Protein AF-A0A976PGP0-F1 (afdb_monomer)

Foldseek 3Di:
DVVVVVVVVVVVVVVVVVLVCCVPPPPDDPPPWFFAALVVLQVLCCQQLPPVLVVLSCVQPNVVCQQRGAFQPQVLVCVVDVPDDDDPPDRRPPPDGSHPWGRDPSTRPSNLRSLLSSLCCSLVVDARHPQLPPDPLSLVSLQCSLPVPDGPVVLSVVLCVVDPDDDSVSSSVSNSCSSSDRPSRID

pLDDT: mean 71.92, std 19.26, range [33.84, 97.06]

Solvent-accessible surface area (backbone atoms only — not comparable to full-atom values): 11010 Å² total; per-residue (Å²): 112,72,71,58,55,53,50,52,54,53,54,52,51,54,49,55,51,50,53,52,49,49,65,74,72,39,81,90,69,62,96,81,50,36,50,57,28,40,65,55,54,48,52,53,49,35,71,62,52,31,80,82,34,47,69,50,40,45,74,42,37,56,73,43,39,71,60,37,37,19,78,62,34,64,67,67,51,53,76,74,44,90,84,69,88,71,68,88,85,48,81,41,77,84,83,59,75,43,32,93,48,64,60,42,97,87,64,40,68,63,36,53,50,27,48,50,55,29,36,46,46,57,42,75,72,40,75,77,36,72,92,60,54,91,49,94,54,45,64,61,55,53,44,43,71,60,22,76,90,66,62,68,58,67,58,51,52,53,52,56,69,71,45,90,58,83,48,73,65,52,47,36,53,51,53,38,51,58,65,67,40,64,72,64,41,51,97

Mean predicted aligned error: 13.7 Å

Sequence (187 aa):
MLKIILLMLYILSNLAFADDYAEKNGPSVKKTERFAGRFFIRNTLMEIFGKSAEPIIEANYFKAGKQVGGPCDIYEQVYHEHDHMEDPTRECPGGKPASKYPHFPKTNILRSSHLLKTCYELVYKQPIPSSLQGQNDFIKSVSKKFYPFGGDEKLRETLSLKFKKWDLESRKEALFTYCLSPGWQRL

Secondary structure (DSSP, 8-state):
-HHHHHHHHHHHHHHHHHHHHHHHHS----TTPPBPPHHHHHHHHHHHH-GGGHHHHIIIIIT-HHHH--TT-HHHHHTT-SS----TTSSSTTSS-SSSS-SSTTS-HHHHHHHHHHHHHHHHSSPPPGGGTT-TTHHHHHHHHH-TTS--HHHHHHHHHH-SS--HHHHHHHHHHHHH-SGGGB-

Structure (mmCIF, N/CA/C/O backbone):
data_AF-A0A976PGP0-F1
#
_entry.id   AF-A0A976PGP0-F1
#
loop_
_atom_site.group_PDB
_atom_site.id
_atom_site.type_symbol
_atom_site.label_atom_id
_atom_site.label_alt_id
_atom_site.label_comp_id
_atom_site.label_asym_id
_atom_site.label_entity_id
_atom_site.label_seq_id
_atom_site.pdbx_PDB_ins_code
_atom_site.Cartn_x
_atom_site.Cartn_y
_atom_site.Cartn_z
_atom_site.occupancy
_atom_site.B_iso_or_equiv
_atom_site.auth_seq_id
_atom_site.auth_comp_id
_atom_site.auth_asym_id
_atom_site.auth_atom_id
_atom_site.pdbx_PDB_model_num
ATOM 1 N N . MET A 1 1 ? -23.283 19.067 -32.235 1.00 62.53 1 MET A N 1
ATOM 2 C CA . MET A 1 1 ? -21.877 19.526 -32.144 1.00 62.53 1 MET A CA 1
ATOM 3 C C . MET A 1 1 ? -21.616 20.446 -30.953 1.00 62.53 1 MET A C 1
ATOM 5 O O . MET A 1 1 ? -20.764 20.098 -30.150 1.00 62.53 1 MET A O 1
ATOM 9 N N . LEU A 1 2 ? -22.366 21.539 -30.757 1.00 69.25 2 LEU A N 1
ATOM 10 C CA . LEU A 1 2 ? -22.119 22.508 -29.668 1.00 69.25 2 LEU A CA 1
ATOM 11 C C . LEU A 1 2 ? -22.072 21.892 -28.247 1.00 69.25 2 LEU A C 1
ATOM 13 O O . LEU A 1 2 ? -21.200 22.230 -27.454 1.00 69.25 2 LEU A O 1
ATOM 17 N N . LYS A 1 3 ? -22.947 20.919 -27.949 1.00 61.38 3 LYS A N 1
ATOM 18 C CA . LYS A 1 3 ? -22.964 20.205 -26.655 1.00 61.38 3 LYS A CA 1
ATOM 19 C C . LYS A 1 3 ? -21.693 19.388 -26.375 1.00 61.38 3 LYS A C 1
ATOM 21 O O . LYS A 1 3 ? -21.296 19.272 -25.225 1.00 61.38 3 LYS A O 1
ATOM 26 N N . ILE A 1 4 ? -21.052 18.844 -27.412 1.00 76.06 4 ILE A N 1
ATOM 27 C CA . ILE A 1 4 ? -19.831 18.030 -27.272 1.00 76.06 4 ILE A CA 1
ATOM 28 C C . ILE A 1 4 ? -18.629 18.935 -26.986 1.00 76.06 4 ILE A C 1
ATOM 30 O O . ILE A 1 4 ? -17.796 18.612 -26.147 1.00 76.06 4 ILE A O 1
ATOM 34 N N . ILE A 1 5 ? -18.581 20.105 -27.628 1.00 80.94 5 ILE A N 1
ATOM 35 C CA . ILE A 1 5 ? -17.527 21.105 -27.413 1.00 80.94 5 ILE A CA 1
ATOM 36 C C . ILE A 1 5 ? -17.591 21.655 -25.980 1.00 80.94 5 ILE A C 1
ATOM 38 O O . ILE A 1 5 ? -16.566 21.742 -25.311 1.00 80.94 5 ILE A O 1
ATOM 42 N N . LEU A 1 6 ? -18.795 21.945 -25.473 1.00 76.88 6 LEU A N 1
ATOM 43 C CA . LEU A 1 6 ? -18.999 22.383 -24.086 1.00 76.88 6 LEU A CA 1
ATOM 44 C C . LEU A 1 6 ? -18.600 21.309 -23.064 1.00 76.88 6 LEU A C 1
ATOM 46 O O . LEU A 1 6 ? -17.991 21.632 -22.048 1.00 76.88 6 LEU A O 1
ATOM 50 N N . LEU A 1 7 ? -18.890 20.035 -23.348 1.00 74.00 7 LEU A N 1
ATOM 51 C CA . LEU A 1 7 ? -18.482 18.921 -22.491 1.00 74.00 7 LEU A CA 1
ATOM 52 C C . LEU A 1 7 ? -16.952 18.762 -22.459 1.00 74.00 7 LEU A C 1
ATOM 54 O O . LEU A 1 7 ? -16.378 18.595 -21.389 1.00 74.00 7 LEU A 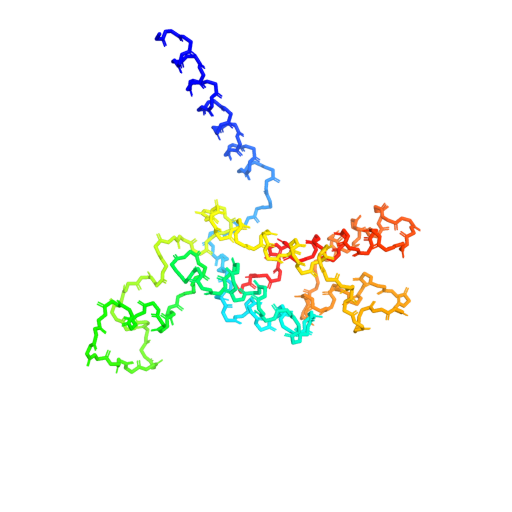O 1
ATOM 58 N N . MET A 1 8 ? -16.283 18.873 -23.611 1.00 69.81 8 MET A N 1
ATOM 59 C CA . MET A 1 8 ? -14.818 18.819 -23.707 1.00 69.81 8 MET A CA 1
ATOM 60 C C . MET A 1 8 ? -14.154 19.980 -22.956 1.00 69.81 8 MET A C 1
ATOM 62 O O . MET A 1 8 ? -13.211 19.757 -22.204 1.00 69.81 8 MET A O 1
ATOM 66 N N . LEU A 1 9 ? -14.677 21.203 -23.094 1.00 72.56 9 LEU A N 1
ATOM 67 C CA . LEU A 1 9 ? -14.194 22.376 -22.353 1.00 72.56 9 LEU A CA 1
ATOM 68 C C . LEU A 1 9 ? -14.372 22.220 -20.839 1.00 72.56 9 LEU A C 1
ATOM 70 O O . LEU A 1 9 ? -13.482 22.596 -20.082 1.00 72.56 9 LEU A O 1
ATOM 74 N N . TYR A 1 10 ? -15.487 21.630 -20.403 1.00 71.06 10 TYR A N 1
ATOM 75 C CA . TYR A 1 10 ? -15.735 21.345 -18.992 1.00 71.06 10 TYR A CA 1
ATOM 76 C C . TYR A 1 10 ? -14.784 20.272 -18.439 1.00 71.06 10 TYR A C 1
ATOM 78 O O . TYR A 1 10 ? -14.295 20.393 -17.321 1.00 71.06 10 TYR A O 1
ATOM 86 N N . ILE A 1 11 ? -14.470 19.229 -19.209 1.00 66.75 11 ILE A N 1
ATOM 87 C CA . ILE A 1 11 ? -13.508 18.200 -18.782 1.00 66.75 11 ILE A CA 1
ATOM 88 C C . ILE A 1 11 ? -12.091 18.787 -18.699 1.00 66.75 11 ILE A C 1
ATOM 90 O O . ILE A 1 11 ? -11.385 18.550 -17.720 1.00 66.75 11 ILE A O 1
ATOM 94 N N . LEU A 1 12 ? -11.691 19.595 -19.686 1.00 65.06 12 LEU A N 1
ATOM 95 C CA . LEU A 1 12 ? -10.371 20.231 -19.725 1.00 65.06 12 LEU A CA 1
ATOM 96 C C . LEU A 1 12 ? -10.167 21.237 -18.587 1.00 65.06 12 LEU A C 1
ATOM 98 O O . LEU A 1 12 ? -9.085 21.277 -18.005 1.00 65.06 12 LEU A O 1
ATOM 102 N N . SER A 1 13 ? -11.194 22.013 -18.227 1.00 60.91 13 SER A N 1
ATOM 103 C CA . SER A 1 13 ? -11.099 22.937 -17.094 1.00 60.91 13 SER A CA 1
ATOM 104 C C . SER A 1 13 ? -10.963 22.190 -15.766 1.00 60.91 13 SER A C 1
ATOM 106 O O . SER A 1 13 ? -10.096 22.535 -14.969 1.00 60.91 13 SER A O 1
ATOM 108 N N . ASN A 1 14 ? -11.732 21.119 -15.546 1.00 61.47 14 ASN A N 1
ATOM 109 C CA . ASN A 1 14 ? -11.612 20.302 -14.333 1.00 61.47 14 ASN A CA 1
ATOM 110 C C . ASN A 1 14 ? -10.245 19.602 -14.212 1.00 61.47 14 ASN A C 1
ATOM 112 O O . ASN A 1 14 ? -9.728 19.480 -13.103 1.00 61.47 14 ASN A O 1
ATOM 116 N N . LEU A 1 15 ? -9.638 19.185 -15.329 1.00 57.06 15 LEU A N 1
ATOM 117 C CA . LEU A 1 15 ? -8.279 18.628 -15.345 1.00 57.06 15 LEU A CA 1
ATOM 118 C C . LEU A 1 15 ? -7.229 19.675 -14.951 1.00 57.06 15 LEU A C 1
ATOM 120 O O . LEU A 1 15 ? -6.405 19.409 -14.081 1.00 57.06 15 LEU A O 1
ATOM 124 N N . ALA A 1 16 ? -7.308 20.884 -15.515 1.00 56.81 16 ALA A N 1
ATOM 125 C CA . ALA A 1 16 ? -6.383 21.969 -15.182 1.00 56.81 16 ALA A CA 1
ATOM 126 C C . ALA A 1 16 ? -6.473 22.386 -13.701 1.00 56.81 16 ALA A C 1
ATOM 128 O O . ALA A 1 16 ? -5.456 22.638 -13.058 1.00 56.81 16 ALA A O 1
ATOM 129 N N . PHE A 1 17 ? -7.685 22.408 -13.135 1.00 59.56 17 PHE A N 1
ATOM 130 C CA . PHE A 1 17 ? -7.887 22.675 -11.708 1.00 59.56 17 PHE A CA 1
ATOM 131 C C . PHE A 1 17 ? -7.343 21.560 -10.807 1.00 59.56 17 PHE A C 1
ATOM 133 O O . PHE A 1 17 ? -6.843 21.847 -9.719 1.00 59.56 17 PHE A O 1
ATOM 140 N N . ALA A 1 18 ? -7.431 20.297 -11.233 1.00 50.75 18 ALA A N 1
ATOM 141 C CA . ALA A 1 18 ? -6.894 19.173 -10.473 1.00 50.75 18 ALA A CA 1
ATOM 142 C C . ALA A 1 18 ? -5.359 19.219 -10.389 1.00 50.75 18 ALA A C 1
ATOM 144 O O . ALA A 1 18 ? -4.807 18.969 -9.315 1.00 50.75 18 ALA A O 1
ATOM 145 N N . ASP A 1 19 ? -4.691 19.596 -11.483 1.00 52.09 19 ASP A N 1
ATOM 146 C CA . ASP A 1 19 ? -3.234 19.744 -11.528 1.00 52.09 19 ASP A CA 1
ATOM 147 C C . ASP A 1 19 ? -2.750 20.900 -10.633 1.00 52.09 19 ASP A C 1
ATOM 149 O O . ASP A 1 19 ? -1.873 20.688 -9.792 1.00 52.09 19 ASP A O 1
ATOM 153 N N . ASP A 1 20 ? -3.377 22.083 -10.714 1.00 58.06 20 ASP A N 1
ATOM 154 C CA . ASP A 1 20 ? -3.027 23.243 -9.868 1.00 58.06 20 ASP A CA 1
ATOM 155 C C . ASP A 1 20 ? -3.277 22.956 -8.375 1.00 58.06 20 ASP A C 1
ATOM 157 O O . ASP A 1 20 ? -2.445 23.243 -7.509 1.00 58.06 20 ASP A O 1
ATOM 161 N N . TYR A 1 21 ? -4.392 22.295 -8.043 1.00 52.91 21 TYR A N 1
ATOM 162 C CA . TYR A 1 21 ? -4.694 21.912 -6.662 1.00 52.91 21 TYR A CA 1
ATOM 163 C C . TYR A 1 21 ? -3.696 20.881 -6.109 1.00 52.91 21 TYR A C 1
ATOM 165 O O . TYR A 1 21 ? -3.255 21.000 -4.959 1.00 52.91 21 TYR A O 1
ATOM 173 N N . ALA A 1 22 ? -3.312 19.882 -6.911 1.00 51.31 22 ALA A N 1
ATOM 174 C CA . ALA A 1 22 ? -2.314 18.880 -6.541 1.00 51.31 22 ALA A CA 1
ATOM 175 C C . ALA A 1 22 ? -0.905 19.483 -6.413 1.00 51.31 22 ALA A C 1
ATOM 177 O O . ALA A 1 22 ? -0.113 19.063 -5.556 1.00 51.31 22 ALA A O 1
ATOM 178 N N . GLU A 1 23 ? -0.577 20.492 -7.221 1.00 46.09 23 GLU A N 1
ATOM 179 C CA . GLU A 1 23 ? 0.667 21.244 -7.108 1.00 46.09 23 GLU A CA 1
ATOM 180 C C . GLU A 1 23 ? 0.721 22.023 -5.789 1.00 46.09 23 GLU A C 1
ATOM 182 O O . GLU A 1 23 ? 1.697 21.887 -5.045 1.00 46.09 23 GLU A O 1
ATOM 187 N N . LYS A 1 24 ? -0.363 22.733 -5.457 1.00 46.34 24 LYS A N 1
ATOM 188 C CA . LYS A 1 24 ? -0.433 23.689 -4.345 1.00 46.34 24 LYS A CA 1
ATOM 189 C C . LYS A 1 24 ? -0.662 23.060 -2.968 1.00 46.34 24 LYS A C 1
ATOM 191 O O . LYS A 1 24 ? -0.119 23.551 -1.983 1.00 46.34 24 LYS A O 1
ATOM 196 N N . ASN A 1 25 ? -1.444 21.980 -2.891 1.00 44.44 25 ASN A N 1
ATOM 197 C CA . ASN A 1 25 ? -1.852 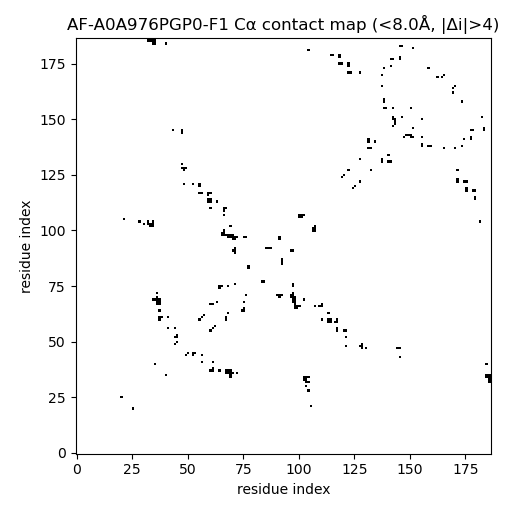21.355 -1.621 1.00 44.44 25 ASN A CA 1
ATOM 198 C C . ASN A 1 25 ? -1.310 19.932 -1.423 1.00 44.44 25 ASN A C 1
ATOM 200 O O . ASN A 1 25 ? -1.399 19.383 -0.324 1.00 44.44 25 ASN A O 1
ATOM 204 N N . GLY A 1 26 ? -0.742 19.317 -2.464 1.00 38.66 26 GLY A N 1
ATOM 205 C CA . GLY A 1 26 ? -0.041 18.044 -2.321 1.00 38.66 26 GLY A CA 1
ATOM 206 C C . GLY A 1 26 ? 1.254 18.225 -1.519 1.00 38.66 26 GLY A C 1
ATOM 207 O O . GLY A 1 26 ? 1.872 19.288 -1.611 1.00 38.66 26 GLY A O 1
ATOM 208 N N . PRO A 1 27 ? 1.710 17.212 -0.759 1.00 36.31 27 PRO A N 1
ATOM 209 C CA . PRO A 1 27 ? 2.966 17.298 -0.021 1.00 36.31 27 PRO A CA 1
ATOM 210 C C . PRO A 1 27 ? 4.094 17.789 -0.941 1.00 36.31 27 PRO A C 1
ATOM 212 O O . PRO A 1 27 ? 4.264 17.284 -2.054 1.00 36.31 27 PRO A O 1
ATOM 215 N N . SER A 1 28 ? 4.826 18.807 -0.482 1.00 37.75 28 SER A N 1
ATOM 216 C CA . SER A 1 28 ? 6.054 19.297 -1.112 1.00 37.75 28 SER A CA 1
ATOM 217 C C . SER A 1 28 ? 7.034 18.134 -1.182 1.00 37.75 28 SER A C 1
ATOM 219 O O . SER A 1 28 ? 7.587 17.716 -0.166 1.00 37.75 28 SER A O 1
ATOM 221 N N . VAL A 1 29 ? 7.185 17.554 -2.368 1.00 38.97 29 VAL A N 1
ATOM 222 C CA . VAL A 1 29 ? 8.199 16.540 -2.609 1.00 38.97 29 VAL A CA 1
ATOM 223 C C . VAL A 1 29 ? 9.278 17.163 -3.471 1.00 38.97 29 VAL A C 1
ATOM 225 O O . VAL A 1 29 ? 9.011 17.641 -4.575 1.00 38.97 29 VAL A O 1
ATOM 228 N N . LYS A 1 30 ? 10.507 17.162 -2.954 1.00 39.62 30 LYS A N 1
ATOM 229 C CA . LYS A 1 30 ? 11.672 17.655 -3.684 1.00 39.62 30 LYS A CA 1
ATOM 230 C C . LYS A 1 30 ? 11.860 16.820 -4.956 1.00 39.62 30 LYS A C 1
ATOM 232 O O . LYS A 1 30 ? 11.758 15.597 -4.915 1.00 39.62 30 LYS A O 1
ATOM 237 N N . LYS A 1 31 ? 12.227 17.465 -6.073 1.00 39.62 31 LYS A N 1
ATOM 238 C CA . LYS A 1 31 ? 12.610 16.823 -7.357 1.00 39.62 31 LYS A CA 1
ATOM 239 C C . LYS A 1 31 ? 13.739 15.778 -7.235 1.00 39.62 31 LYS A C 1
ATOM 241 O O . LYS A 1 31 ? 14.084 15.146 -8.222 1.00 39.62 31 LYS A O 1
ATOM 246 N N . THR A 1 32 ? 14.340 15.615 -6.061 1.00 44.84 32 THR A N 1
ATOM 247 C CA . THR A 1 32 ? 15.388 14.635 -5.763 1.00 44.84 32 THR A CA 1
ATOM 248 C C . THR A 1 32 ? 14.860 13.336 -5.153 1.00 44.84 32 THR A C 1
ATOM 250 O O . THR A 1 32 ? 15.616 12.374 -5.085 1.00 44.84 32 THR A O 1
ATOM 253 N N . GLU A 1 33 ? 13.604 13.281 -4.700 1.00 50.91 33 GLU A N 1
ATOM 254 C CA . GLU A 1 33 ? 13.049 12.081 -4.059 1.00 50.91 33 GLU A CA 1
ATOM 255 C C . GLU A 1 33 ? 12.695 11.027 -5.114 1.00 50.91 33 GLU A C 1
ATOM 257 O O . GLU A 1 33 ? 11.883 11.271 -6.013 1.00 50.91 33 GLU A O 1
ATOM 262 N N . ARG A 1 34 ? 13.324 9.852 -5.009 1.00 58.78 34 ARG A N 1
ATOM 263 C CA . ARG A 1 34 ? 13.093 8.715 -5.904 1.00 58.78 34 ARG A CA 1
ATOM 264 C C . ARG A 1 34 ? 12.098 7.762 -5.252 1.00 58.78 34 ARG A C 1
ATOM 266 O O . ARG A 1 34 ? 12.237 7.419 -4.083 1.00 58.78 34 ARG A O 1
ATOM 273 N N . PHE A 1 35 ? 11.101 7.309 -6.008 1.00 66.50 35 PHE A N 1
ATOM 274 C CA . PHE A 1 35 ? 10.227 6.227 -5.552 1.00 66.50 35 PHE A CA 1
ATOM 275 C C . PHE A 1 35 ? 10.902 4.869 -5.737 1.00 66.50 35 PHE A C 1
ATOM 277 O O . PHE A 1 35 ? 11.576 4.625 -6.739 1.00 66.50 35 PHE A O 1
ATOM 284 N N . ALA A 1 36 ? 10.667 3.968 -4.791 1.00 71.19 36 ALA A N 1
ATOM 285 C CA . ALA A 1 36 ? 11.168 2.610 -4.817 1.00 71.19 36 ALA A CA 1
ATOM 286 C C . ALA A 1 36 ? 10.619 1.817 -6.017 1.00 71.19 36 ALA A C 1
ATOM 288 O O . ALA A 1 36 ? 9.476 1.999 -6.443 1.00 71.19 36 ALA A O 1
ATOM 289 N N . GLY A 1 37 ? 11.421 0.910 -6.575 1.00 73.56 37 GLY A N 1
ATOM 290 C CA . GLY A 1 37 ? 11.001 0.060 -7.695 1.00 73.56 37 GLY A CA 1
ATOM 291 C C . GLY A 1 37 ? 9.910 -0.954 -7.318 1.00 73.56 37 GLY A C 1
ATOM 292 O O . GLY A 1 37 ? 9.630 -1.188 -6.140 1.00 73.56 37 GLY A O 1
ATOM 293 N N . ARG A 1 38 ? 9.311 -1.613 -8.320 1.00 77.69 38 ARG A N 1
ATOM 294 C CA . ARG A 1 38 ? 8.221 -2.585 -8.103 1.00 77.69 38 ARG A CA 1
ATOM 295 C C . ARG A 1 38 ? 8.576 -3.764 -7.198 1.00 77.69 38 ARG A C 1
ATOM 297 O O . ARG A 1 38 ? 7.696 -4.271 -6.513 1.00 77.69 38 ARG A O 1
ATOM 304 N N . PHE A 1 39 ? 9.845 -4.169 -7.157 1.00 82.69 39 PHE A N 1
ATOM 305 C CA . PHE A 1 39 ? 10.328 -5.236 -6.275 1.00 82.69 39 PHE A CA 1
ATOM 306 C C . PHE A 1 39 ? 10.261 -4.842 -4.807 1.00 82.69 39 PHE A C 1
ATOM 308 O O . PHE A 1 39 ? 9.791 -5.626 -3.990 1.00 82.69 39 PHE A O 1
ATOM 315 N N . PHE A 1 40 ? 10.675 -3.616 -4.481 1.00 83.25 40 PHE A N 1
ATOM 316 C CA . PHE A 1 40 ? 10.570 -3.100 -3.123 1.00 83.25 40 PHE A CA 1
ATOM 317 C C . PHE A 1 40 ? 9.104 -3.052 -2.691 1.00 83.25 40 PHE A C 1
ATOM 319 O O . PHE A 1 40 ? 8.749 -3.659 -1.690 1.00 83.25 40 PHE A O 1
ATOM 326 N N . ILE A 1 41 ? 8.238 -2.442 -3.511 1.00 86.31 41 ILE A N 1
ATOM 327 C CA . ILE A 1 41 ? 6.795 -2.371 -3.235 1.00 86.31 41 ILE A CA 1
ATOM 328 C C . ILE A 1 41 ? 6.198 -3.772 -3.048 1.00 86.31 41 ILE A C 1
ATOM 330 O O . ILE A 1 41 ? 5.504 -4.012 -2.062 1.00 86.31 41 ILE A O 1
ATOM 334 N N . ARG A 1 42 ? 6.499 -4.717 -3.949 1.00 89.00 42 ARG A N 1
ATOM 335 C CA . ARG A 1 42 ? 6.046 -6.111 -3.845 1.00 89.00 42 ARG A CA 1
ATOM 336 C C . ARG A 1 42 ? 6.499 -6.745 -2.536 1.00 89.00 42 ARG A C 1
ATOM 338 O O . ARG A 1 42 ? 5.671 -7.312 -1.834 1.00 89.00 42 ARG A O 1
ATOM 345 N N . ASN A 1 43 ? 7.782 -6.647 -2.203 1.00 88.12 43 ASN A N 1
ATOM 346 C CA . ASN A 1 43 ? 8.341 -7.279 -1.012 1.00 88.12 43 ASN A CA 1
ATOM 347 C C . ASN A 1 43 ? 7.751 -6.680 0.268 1.00 88.12 43 ASN A C 1
ATOM 349 O O . ASN A 1 43 ? 7.338 -7.434 1.144 1.00 88.12 43 ASN A O 1
ATOM 353 N N . THR A 1 44 ? 7.620 -5.353 0.343 1.00 89.69 44 THR A N 1
ATOM 354 C CA . THR A 1 44 ? 6.981 -4.675 1.475 1.00 89.69 44 THR A CA 1
ATOM 355 C C . THR A 1 44 ? 5.527 -5.114 1.633 1.00 89.69 44 THR A C 1
ATOM 357 O O . THR A 1 44 ? 5.123 -5.526 2.716 1.00 89.69 44 THR A O 1
ATOM 360 N N . LEU A 1 45 ? 4.729 -5.100 0.560 1.00 93.00 45 LEU A N 1
ATOM 361 C CA . LEU A 1 45 ? 3.328 -5.522 0.637 1.00 93.00 45 LEU A CA 1
ATOM 362 C C . LEU A 1 45 ? 3.196 -7.012 0.996 1.00 93.00 45 LEU A C 1
ATOM 364 O O . LEU A 1 45 ? 2.349 -7.362 1.813 1.00 93.00 45 LEU A O 1
ATOM 368 N N . MET A 1 46 ? 4.057 -7.880 0.464 1.00 92.94 46 MET A N 1
ATOM 369 C CA . MET A 1 46 ? 4.104 -9.301 0.827 1.00 92.94 46 MET A CA 1
ATOM 370 C C . MET A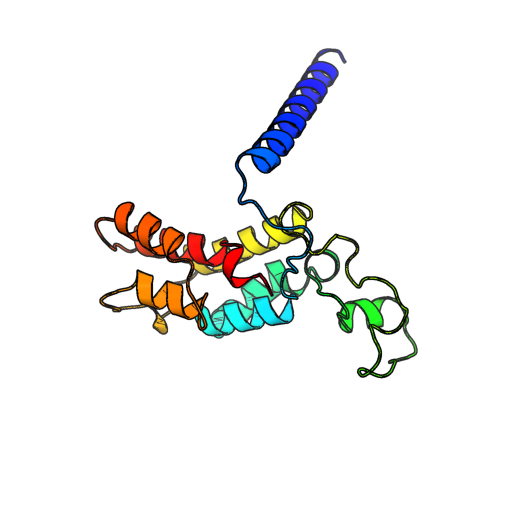 1 46 ? 4.474 -9.522 2.299 1.00 92.94 46 MET A C 1
ATOM 372 O O . MET A 1 46 ? 3.925 -10.416 2.940 1.00 92.94 46 MET A O 1
ATOM 376 N N . GLU A 1 47 ? 5.367 -8.711 2.867 1.00 90.88 47 GLU A N 1
ATOM 377 C CA . GLU A 1 47 ? 5.737 -8.799 4.285 1.00 90.88 47 GLU A CA 1
ATOM 378 C C . GLU A 1 47 ? 4.597 -8.352 5.219 1.00 90.88 47 GLU A C 1
ATOM 380 O O . GLU A 1 47 ? 4.443 -8.862 6.333 1.00 90.88 47 GLU A O 1
ATOM 385 N N . ILE A 1 48 ? 3.790 -7.387 4.773 1.00 91.44 48 ILE A N 1
ATOM 386 C CA . ILE A 1 48 ? 2.687 -6.815 5.554 1.00 91.44 48 ILE A CA 1
ATOM 387 C C . ILE A 1 48 ? 1.440 -7.696 5.464 1.00 91.44 48 ILE A C 1
ATOM 389 O O . ILE A 1 48 ? 0.850 -8.041 6.490 1.00 91.44 48 ILE A O 1
ATOM 393 N N . PHE A 1 49 ? 1.044 -8.056 4.243 1.00 92.94 49 PHE A N 1
ATOM 394 C CA . PHE A 1 49 ? -0.207 -8.754 3.951 1.00 92.94 49 PHE A CA 1
ATOM 395 C C . PHE A 1 49 ? -0.049 -10.277 3.837 1.00 92.94 49 PHE A C 1
ATOM 397 O O . PHE A 1 49 ? -1.045 -10.997 3.835 1.00 92.94 49 PHE A O 1
ATOM 404 N N . GLY A 1 50 ? 1.186 -10.782 3.805 1.00 91.12 50 GLY A N 1
ATOM 405 C CA . GLY A 1 50 ? 1.488 -12.207 3.724 1.00 91.12 50 GLY A CA 1
ATOM 406 C C . GLY A 1 50 ? 1.351 -12.781 2.313 1.00 91.12 50 GLY A C 1
ATOM 407 O O . GLY A 1 50 ? 1.098 -12.077 1.338 1.00 91.12 50 GLY A O 1
ATOM 408 N N . LYS A 1 51 ? 1.505 -14.106 2.202 1.00 90.62 51 LYS A N 1
ATOM 409 C CA . LYS A 1 51 ? 1.524 -14.815 0.909 1.00 90.62 51 LYS A CA 1
ATOM 410 C C . LYS A 1 51 ? 0.224 -14.690 0.106 1.00 90.62 51 LYS A C 1
ATOM 412 O O . LYS A 1 51 ? 0.266 -14.735 -1.116 1.00 90.62 51 LYS A O 1
ATOM 417 N N . SER A 1 52 ? -0.922 -14.495 0.761 1.00 89.19 52 SER A N 1
ATOM 418 C CA . SER A 1 52 ? -2.209 -14.294 0.076 1.00 89.19 52 SER A CA 1
ATOM 419 C C . SER A 1 52 ? -2.272 -12.994 -0.734 1.00 89.19 52 SER A C 1
ATOM 421 O O . SER A 1 52 ? -3.147 -12.850 -1.585 1.00 89.19 52 SER A O 1
ATOM 423 N N . ALA A 1 53 ? -1.350 -12.058 -0.496 1.00 92.75 53 ALA A N 1
ATOM 424 C CA . ALA A 1 53 ? -1.246 -10.808 -1.238 1.00 92.75 53 ALA A CA 1
ATOM 425 C C . ALA A 1 53 ? -0.663 -10.986 -2.647 1.00 92.75 53 ALA A C 1
ATOM 427 O O . ALA A 1 53 ? -0.942 -10.174 -3.528 1.00 92.75 53 ALA A O 1
ATOM 428 N N . GLU A 1 54 ? 0.123 -12.042 -2.870 1.00 92.88 54 GLU A N 1
ATOM 429 C CA . GLU A 1 54 ? 0.861 -12.287 -4.113 1.00 92.88 54 GLU A CA 1
ATOM 430 C C . GLU A 1 54 ? -0.012 -12.202 -5.372 1.00 92.88 54 GLU A C 1
ATOM 432 O O . GLU A 1 54 ? 0.289 -11.365 -6.221 1.00 92.88 54 GLU A O 1
ATOM 437 N N . PRO A 1 55 ? -1.128 -12.947 -5.508 1.00 94.38 55 PRO A N 1
ATOM 438 C CA . PRO A 1 55 ? -1.948 -12.875 -6.718 1.00 94.38 55 PRO A CA 1
ATOM 439 C C . PRO A 1 55 ? -2.506 -11.469 -6.990 1.00 94.38 55 PRO A C 1
ATOM 441 O O . PRO A 1 55 ? -2.597 -11.062 -8.148 1.00 94.38 55 PRO A O 1
ATOM 444 N N . ILE A 1 56 ? -2.838 -10.707 -5.942 1.00 95.44 56 ILE A N 1
ATOM 445 C CA . ILE A 1 56 ? -3.370 -9.341 -6.058 1.00 95.44 56 ILE A CA 1
ATOM 446 C C . ILE A 1 56 ? -2.268 -8.377 -6.511 1.00 95.44 56 ILE A C 1
ATOM 448 O O . ILE A 1 56 ? -2.486 -7.569 -7.416 1.00 95.44 56 ILE A O 1
ATOM 452 N N . ILE A 1 57 ? -1.080 -8.470 -5.904 1.00 93.19 57 ILE A N 1
ATOM 453 C CA . ILE A 1 57 ? 0.077 -7.637 -6.253 1.00 93.19 57 ILE A CA 1
ATOM 454 C C . ILE A 1 57 ? 0.519 -7.927 -7.689 1.00 93.19 57 ILE A C 1
ATOM 456 O O . ILE A 1 57 ? 0.755 -6.994 -8.457 1.00 93.19 57 ILE A O 1
ATOM 460 N N . GLU A 1 58 ? 0.584 -9.202 -8.073 1.00 90.38 58 GLU A N 1
ATOM 461 C CA . GLU A 1 58 ? 0.953 -9.627 -9.423 1.00 90.38 58 GLU A CA 1
ATOM 462 C C . GLU A 1 58 ? -0.034 -9.108 -10.475 1.00 90.38 58 GLU A C 1
ATOM 464 O O . GLU A 1 58 ? 0.379 -8.546 -11.491 1.00 90.38 58 GLU A O 1
ATOM 4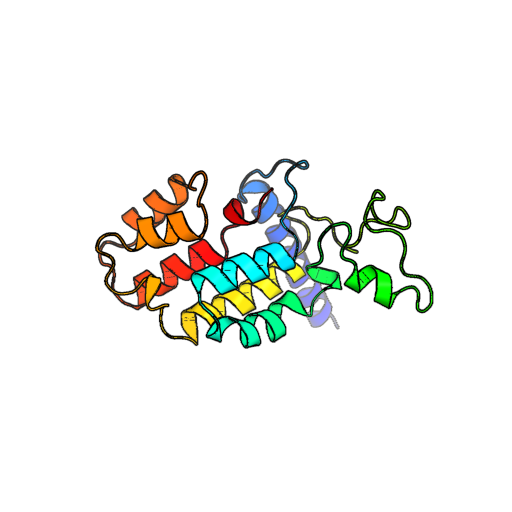69 N N . ALA A 1 59 ? -1.340 -9.247 -10.229 1.00 91.00 59 ALA A N 1
ATOM 470 C CA . ALA A 1 59 ? -2.376 -8.837 -11.174 1.00 91.00 59 ALA A CA 1
ATOM 471 C C . ALA A 1 59 ? -2.484 -7.314 -11.342 1.00 91.00 59 ALA A C 1
ATOM 473 O O . ALA A 1 59 ? -2.763 -6.840 -12.444 1.00 91.00 59 ALA A O 1
ATOM 474 N N . ASN A 1 60 ? -2.285 -6.547 -10.265 1.00 89.69 60 ASN A N 1
ATOM 475 C CA . ASN A 1 60 ? -2.626 -5.125 -10.247 1.00 89.69 60 ASN A CA 1
ATOM 476 C C . ASN A 1 60 ? -1.425 -4.178 -10.255 1.00 89.69 60 ASN A C 1
ATOM 478 O O . ASN A 1 60 ? -1.594 -3.035 -10.676 1.00 89.69 60 ASN A O 1
ATOM 482 N N . TYR A 1 61 ? -0.243 -4.623 -9.820 1.00 86.25 61 TYR A N 1
ATOM 483 C CA . TYR A 1 61 ? 0.942 -3.771 -9.701 1.00 86.25 61 TYR A CA 1
ATOM 484 C C . TYR A 1 61 ? 2.144 -4.336 -10.448 1.00 86.25 61 TYR A C 1
ATOM 486 O O . TYR A 1 61 ? 2.658 -3.701 -11.361 1.00 86.25 61 TYR A O 1
ATOM 494 N N . PHE A 1 62 ? 2.598 -5.537 -10.091 1.00 83.00 62 PHE A N 1
ATOM 495 C CA . PHE A 1 62 ? 3.915 -6.026 -10.494 1.00 83.00 62 PHE A CA 1
ATOM 496 C C . PHE A 1 62 ? 4.041 -6.242 -12.008 1.00 83.00 62 PHE A C 1
ATOM 498 O O . PHE A 1 62 ? 5.061 -5.875 -12.597 1.00 83.00 62 PHE A O 1
ATOM 505 N N . LYS A 1 63 ? 2.985 -6.744 -12.664 1.00 79.81 63 LYS A N 1
ATOM 506 C CA . LYS A 1 63 ? 2.941 -6.917 -14.127 1.00 79.81 63 LYS A CA 1
ATOM 507 C C . LYS A 1 63 ? 2.892 -5.604 -14.915 1.00 79.81 63 LYS A C 1
ATOM 509 O O . LYS A 1 63 ? 3.179 -5.615 -16.108 1.00 79.81 63 LYS A O 1
ATOM 514 N N . ALA A 1 64 ? 2.596 -4.469 -14.279 1.00 76.19 64 ALA A N 1
ATOM 515 C CA . ALA A 1 64 ? 2.586 -3.151 -14.919 1.00 76.19 64 ALA A CA 1
ATOM 516 C C . ALA A 1 64 ? 4.005 -2.549 -15.022 1.00 76.19 64 ALA A C 1
ATOM 518 O O . ALA A 1 64 ? 4.229 -1.392 -14.666 1.00 76.19 64 ALA A O 1
ATOM 519 N N . GLY A 1 65 ? 4.989 -3.344 -15.463 1.00 67.88 65 GLY A N 1
ATOM 520 C CA . GLY A 1 65 ? 6.418 -2.995 -15.432 1.00 67.88 65 GLY A CA 1
ATOM 521 C C . GLY A 1 65 ? 6.741 -1.646 -16.081 1.00 67.88 65 GLY A C 1
ATOM 522 O O . GLY A 1 65 ? 7.423 -0.825 -15.477 1.00 67.88 65 GLY A O 1
ATOM 523 N N . LYS A 1 66 ? 6.120 -1.329 -17.220 1.00 66.50 66 LYS A N 1
ATOM 524 C CA . LYS A 1 66 ? 6.275 -0.035 -17.912 1.00 66.50 66 LYS A CA 1
ATOM 525 C C . LYS A 1 66 ? 5.805 1.174 -17.098 1.00 66.50 66 LYS A C 1
ATOM 527 O O . LYS A 1 66 ? 6.273 2.287 -17.331 1.00 66.50 66 LYS A O 1
ATOM 532 N N . GLN A 1 67 ? 4.846 0.979 -16.195 1.00 73.19 67 GLN A N 1
ATOM 533 C CA . GLN A 1 67 ? 4.235 2.024 -15.375 1.00 73.19 67 GLN A CA 1
ATOM 534 C C . GLN A 1 67 ? 4.841 2.083 -13.971 1.00 73.19 67 GLN A C 1
ATOM 536 O O . GLN A 1 67 ? 4.859 3.156 -13.371 1.00 73.19 67 GLN A O 1
ATOM 541 N N . VAL A 1 68 ? 5.305 0.953 -13.427 1.00 70.94 68 VAL A N 1
ATOM 542 C CA . VAL A 1 68 ? 5.737 0.844 -12.022 1.00 70.94 68 VAL A CA 1
ATOM 543 C C . VAL A 1 68 ? 7.173 0.349 -11.827 1.00 70.94 68 VAL A C 1
ATOM 545 O O . VAL A 1 68 ? 7.635 0.260 -10.684 1.00 70.94 68 VAL A 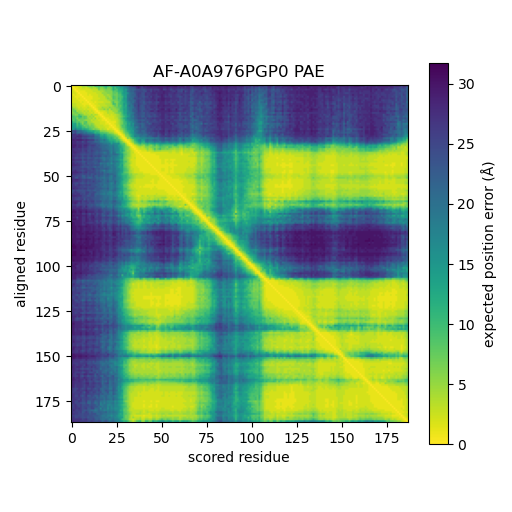O 1
ATOM 548 N N . GLY A 1 69 ? 7.883 0.048 -12.913 1.00 63.25 69 GLY A N 1
ATOM 549 C CA . GLY A 1 69 ? 9.297 -0.314 -12.917 1.00 63.25 69 GLY A CA 1
ATOM 550 C C . GLY A 1 69 ? 10.163 0.759 -12.259 1.00 63.25 69 GLY A C 1
ATOM 551 O O . GLY A 1 69 ? 9.779 1.928 -12.174 1.00 63.25 69 GLY A O 1
ATOM 552 N N . GLY A 1 70 ? 11.300 0.334 -11.711 1.00 55.09 70 GLY A N 1
ATOM 553 C CA . GLY A 1 70 ? 12.339 1.216 -11.170 1.00 55.09 70 GLY A CA 1
ATOM 554 C C . GLY A 1 70 ? 13.445 1.477 -12.200 1.00 55.09 70 GLY A C 1
ATOM 555 O O . GLY A 1 70 ? 13.437 0.860 -13.264 1.00 55.09 70 GLY A O 1
ATOM 556 N N . PRO A 1 71 ? 14.426 2.345 -11.901 1.00 48.81 71 PRO A N 1
ATOM 557 C CA . PRO A 1 71 ? 15.664 2.374 -12.676 1.00 48.81 71 PRO A CA 1
ATOM 558 C C . PRO A 1 71 ? 16.324 0.981 -12.649 1.00 48.81 71 PRO A C 1
ATOM 560 O O . PRO A 1 71 ? 16.331 0.325 -11.608 1.00 48.81 71 PRO A O 1
ATOM 563 N N . CYS A 1 72 ? 16.856 0.539 -13.791 1.00 48.72 72 CYS A N 1
ATOM 564 C CA . CYS A 1 72 ? 17.487 -0.773 -13.991 1.00 48.72 72 CYS A CA 1
ATOM 565 C C . CYS A 1 72 ? 16.565 -1.988 -13.742 1.00 48.72 72 CYS A C 1
ATOM 567 O O . CYS A 1 72 ? 16.993 -3.006 -13.198 1.00 48.72 72 CYS A O 1
ATOM 569 N N . ASP A 1 73 ? 15.287 -1.905 -14.119 1.00 56.91 73 ASP A N 1
ATOM 570 C CA . ASP A 1 73 ? 14.404 -3.071 -14.093 1.00 56.91 73 ASP A CA 1
ATOM 571 C C . ASP A 1 73 ? 14.789 -4.067 -15.203 1.00 56.91 73 ASP A C 1
ATOM 573 O O . ASP A 1 73 ? 14.397 -3.902 -16.359 1.00 56.91 73 ASP A O 1
ATOM 577 N N . ILE A 1 74 ? 15.563 -5.099 -14.846 1.00 52.47 74 ILE A N 1
ATOM 578 C CA . ILE A 1 74 ? 16.101 -6.100 -15.787 1.00 52.47 74 ILE A CA 1
ATOM 579 C C . ILE A 1 74 ? 15.024 -6.748 -16.661 1.00 52.47 74 ILE A C 1
ATOM 581 O O . ILE A 1 74 ? 15.284 -7.122 -17.797 1.00 52.47 74 ILE A O 1
ATOM 585 N N . TYR A 1 75 ? 13.788 -6.848 -16.174 1.00 52.25 75 TYR A N 1
ATOM 586 C CA . TYR A 1 75 ? 12.709 -7.437 -16.956 1.00 52.25 75 TYR A CA 1
ATOM 587 C C . TYR A 1 75 ? 12.241 -6.480 -18.056 1.00 52.25 75 TYR A C 1
ATOM 589 O O . TYR A 1 75 ? 11.956 -6.938 -19.151 1.00 52.25 75 TYR A O 1
ATOM 597 N N . GLU A 1 76 ? 12.208 -5.164 -17.830 1.00 48.88 76 GLU A N 1
ATOM 598 C CA . GLU A 1 76 ? 11.941 -4.204 -18.917 1.00 48.88 76 GLU A CA 1
ATOM 599 C C . GLU A 1 76 ? 13.104 -4.141 -19.922 1.00 48.88 76 GLU A C 1
ATOM 601 O O . GLU A 1 76 ? 12.880 -3.847 -21.093 1.00 48.88 76 GLU A O 1
ATOM 606 N N . GLN A 1 77 ? 14.329 -4.466 -19.498 1.00 48.41 77 GLN A N 1
ATOM 607 C CA . GLN A 1 77 ? 15.498 -4.539 -20.383 1.00 48.41 77 GLN A CA 1
ATOM 608 C C . GLN A 1 77 ? 15.437 -5.767 -21.307 1.00 48.41 77 GLN A C 1
ATOM 610 O O . GLN A 1 77 ? 15.585 -5.633 -22.519 1.00 48.41 77 GLN A O 1
ATOM 615 N N . VAL A 1 78 ? 15.110 -6.943 -20.762 1.00 48.06 78 VAL A N 1
ATOM 616 C CA . VAL A 1 78 ? 15.024 -8.206 -21.525 1.00 48.06 78 VAL A CA 1
ATOM 617 C C . VAL A 1 78 ? 13.855 -8.212 -22.525 1.00 48.06 78 VAL A C 1
ATOM 619 O O . VAL A 1 78 ? 13.910 -8.886 -23.551 1.00 48.06 78 VAL A O 1
ATOM 622 N N . TYR A 1 79 ? 12.795 -7.434 -22.279 1.00 44.75 79 TYR A N 1
ATOM 623 C CA . TYR A 1 79 ? 11.676 -7.321 -23.226 1.00 44.75 79 TYR A CA 1
ATOM 624 C C . TYR A 1 79 ? 11.979 -6.454 -24.455 1.00 44.75 79 TYR A C 1
ATOM 626 O O . TYR A 1 79 ? 11.193 -6.476 -25.404 1.00 44.75 79 TYR A O 1
ATOM 634 N N . HIS A 1 80 ? 13.071 -5.686 -24.447 1.00 44.81 80 HIS A N 1
ATOM 635 C CA . HIS A 1 80 ? 13.416 -4.791 -25.548 1.00 44.81 80 HIS A CA 1
ATOM 636 C C . HIS A 1 80 ? 14.569 -5.288 -26.426 1.00 44.81 80 HIS A C 1
ATOM 638 O O . HIS A 1 80 ? 14.619 -4.890 -27.589 1.00 44.81 80 HIS A O 1
ATOM 644 N N . GLU A 1 81 ? 15.419 -6.197 -25.942 1.00 45.81 81 GLU A N 1
ATOM 645 C CA . GLU A 1 81 ? 16.506 -6.793 -26.728 1.00 45.81 81 GLU A CA 1
ATOM 646 C C . GLU A 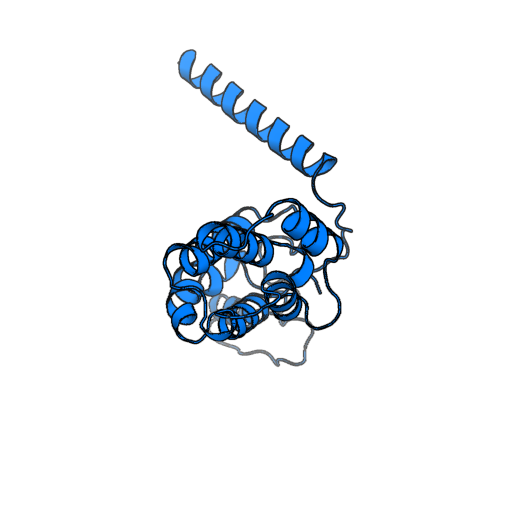1 81 ? 16.574 -8.302 -26.452 1.00 45.81 81 GLU A C 1
ATOM 648 O O . GLU A 1 81 ? 16.887 -8.738 -25.349 1.00 45.81 81 GLU A O 1
ATOM 653 N N . HIS A 1 82 ? 16.207 -9.113 -27.447 1.00 44.88 82 HIS A N 1
ATOM 654 C CA . HIS A 1 82 ? 15.970 -10.549 -27.275 1.00 44.88 82 HIS A CA 1
ATOM 655 C C . HIS A 1 82 ? 17.225 -11.428 -27.162 1.00 44.88 82 HIS A C 1
ATOM 657 O O . HIS A 1 82 ? 17.062 -12.611 -26.884 1.00 44.88 82 HIS A O 1
ATOM 663 N N . ASP A 1 83 ? 18.445 -10.893 -27.293 1.00 46.81 83 ASP A N 1
ATOM 664 C CA . ASP A 1 83 ? 19.624 -11.756 -27.482 1.00 46.81 83 ASP A CA 1
ATOM 665 C C . ASP A 1 83 ? 20.811 -11.534 -26.532 1.00 46.81 83 ASP A C 1
ATOM 667 O O . ASP A 1 83 ? 21.717 -12.369 -26.519 1.00 46.81 83 ASP A O 1
ATOM 671 N N . HIS A 1 84 ? 20.831 -10.504 -25.673 1.00 42.81 84 HIS A N 1
ATOM 672 C CA . HIS A 1 84 ? 21.978 -10.269 -24.782 1.00 42.81 84 HIS A CA 1
ATOM 673 C C . HIS A 1 84 ? 21.570 -9.832 -23.369 1.00 42.81 84 HIS A C 1
ATOM 675 O O . HIS A 1 84 ? 20.885 -8.834 -23.171 1.00 42.81 84 HIS A O 1
ATOM 681 N N . MET A 1 85 ? 22.028 -10.585 -22.365 1.00 41.59 85 MET A N 1
ATOM 682 C CA . MET A 1 85 ? 21.943 -10.207 -20.955 1.00 41.59 85 MET A CA 1
ATOM 683 C C . MET A 1 85 ? 23.227 -9.448 -20.601 1.00 41.59 85 MET A C 1
ATOM 685 O O . MET A 1 85 ? 24.286 -10.059 -20.463 1.00 41.59 85 MET A O 1
ATOM 689 N N . GLU A 1 86 ? 23.167 -8.118 -20.527 1.00 45.16 86 GLU A N 1
ATOM 690 C CA . GLU A 1 86 ? 24.323 -7.314 -20.114 1.00 45.16 86 GLU A CA 1
ATOM 691 C C . GLU A 1 86 ? 24.573 -7.396 -18.595 1.00 45.16 86 GLU A C 1
ATOM 693 O O . GLU A 1 86 ? 23.659 -7.602 -17.794 1.00 45.16 86 GLU A O 1
ATOM 698 N N . ASP A 1 87 ? 25.846 -7.242 -18.219 1.00 41.00 87 ASP A N 1
ATOM 699 C CA . ASP A 1 87 ? 26.393 -7.359 -16.862 1.00 41.00 87 ASP A CA 1
ATOM 700 C C . ASP A 1 87 ? 25.629 -6.499 -15.821 1.00 41.00 87 ASP A C 1
ATOM 702 O O . ASP A 1 87 ? 25.537 -5.276 -15.982 1.00 41.00 87 ASP A O 1
ATOM 706 N N . PRO A 1 88 ? 25.125 -7.100 -14.722 1.00 40.72 88 PRO A N 1
ATOM 707 C CA . PRO A 1 88 ? 24.334 -6.416 -13.696 1.00 40.72 88 PRO A CA 1
ATOM 708 C C . PRO A 1 88 ? 25.114 -5.383 -12.860 1.00 40.72 88 PRO A C 1
ATOM 710 O O . PRO A 1 88 ? 24.511 -4.711 -12.023 1.00 40.72 88 PRO A O 1
ATOM 713 N N . THR A 1 89 ? 26.432 -5.248 -13.049 1.00 37.84 89 THR A N 1
ATOM 714 C CA . THR A 1 89 ? 27.285 -4.299 -12.308 1.00 37.84 89 THR A CA 1
ATOM 715 C C . THR A 1 89 ? 27.457 -2.928 -12.978 1.00 37.84 89 THR A C 1
ATOM 717 O O . THR A 1 89 ? 28.041 -2.027 -12.373 1.00 37.84 89 THR A O 1
ATOM 720 N N . ARG A 1 90 ? 26.933 -2.721 -14.196 1.00 39.38 90 ARG A N 1
ATOM 721 C CA . ARG A 1 90 ? 26.958 -1.415 -14.881 1.00 39.38 90 ARG A CA 1
ATOM 722 C C . ARG A 1 90 ? 25.799 -0.512 -14.439 1.00 39.38 90 ARG A C 1
ATOM 724 O O . ARG A 1 90 ? 24.682 -0.982 -14.228 1.00 39.38 90 ARG A O 1
ATOM 731 N N . GLU A 1 91 ? 26.045 0.803 -14.358 1.00 49.22 91 GLU A N 1
ATOM 732 C CA . GLU A 1 91 ? 24.972 1.812 -14.418 1.00 49.22 91 GLU A CA 1
ATOM 733 C C . GLU A 1 91 ? 24.037 1.435 -15.576 1.00 49.22 91 GLU A C 1
ATOM 735 O O . GLU A 1 91 ? 24.539 1.218 -16.675 1.00 49.22 91 GLU A O 1
ATOM 740 N N . CYS A 1 92 ? 22.734 1.263 -15.290 1.00 47.91 92 CYS A N 1
ATOM 741 C CA . CYS A 1 92 ? 21.762 0.486 -16.078 1.00 47.91 92 CYS A CA 1
ATOM 742 C C . CYS A 1 92 ? 22.190 0.200 -17.536 1.00 47.91 92 CYS A C 1
ATOM 744 O O . CYS A 1 92 ? 22.313 1.164 -18.304 1.00 47.91 92 CYS A O 1
ATOM 746 N N . PRO A 1 93 ? 22.347 -1.074 -17.950 1.00 42.91 93 PRO A N 1
ATOM 747 C CA . PRO A 1 93 ? 22.810 -1.402 -19.296 1.00 42.91 93 PRO A CA 1
ATOM 748 C C . PRO A 1 93 ? 21.981 -0.656 -20.354 1.00 42.91 93 PRO A C 1
ATOM 750 O O . PRO A 1 93 ? 20.747 -0.677 -20.331 1.00 42.91 93 PRO A O 1
ATOM 753 N N . GLY A 1 94 ? 22.669 0.127 -21.191 1.00 43.25 94 GLY A N 1
ATOM 754 C CA . GLY A 1 94 ? 22.083 0.939 -22.265 1.00 43.25 94 GLY A CA 1
ATOM 755 C C . GLY A 1 94 ? 21.759 2.414 -21.966 1.00 43.25 94 GLY A C 1
ATOM 756 O O . GLY A 1 94 ? 21.248 3.095 -22.857 1.00 43.25 94 GLY A O 1
ATOM 757 N N . GLY A 1 95 ? 22.025 2.951 -20.768 1.00 33.84 95 GLY A N 1
ATOM 758 C CA . GLY A 1 95 ? 21.950 4.404 -20.508 1.00 33.84 95 GLY A CA 1
ATOM 759 C C . GLY A 1 95 ? 20.562 5.050 -20.673 1.00 33.84 95 GLY A C 1
ATOM 760 O O . GLY A 1 95 ? 20.447 6.276 -20.702 1.00 33.84 95 GLY A O 1
ATOM 761 N N . LYS A 1 96 ? 19.488 4.256 -20.776 1.00 40.06 96 LYS A N 1
ATOM 762 C CA . LYS A 1 96 ? 18.108 4.754 -20.866 1.00 40.06 96 LYS A CA 1
ATOM 763 C C . LYS A 1 96 ? 17.397 4.568 -19.523 1.00 40.06 96 LYS A C 1
ATOM 765 O O . LYS A 1 96 ? 17.447 3.473 -18.960 1.00 40.06 96 LYS A O 1
ATOM 770 N N . PRO A 1 97 ? 16.721 5.602 -18.987 1.00 42.38 97 PRO A N 1
ATOM 771 C CA . PRO A 1 97 ? 15.961 5.469 -17.751 1.00 42.38 97 PRO A CA 1
ATOM 772 C C . PRO A 1 97 ? 14.868 4.410 -17.943 1.00 42.38 97 PRO A C 1
ATOM 774 O O . PRO A 1 97 ? 14.009 4.541 -18.811 1.00 42.38 97 PRO A O 1
ATOM 777 N N . ALA A 1 98 ? 14.927 3.347 -17.136 1.00 47.84 98 ALA A N 1
ATOM 778 C CA . ALA A 1 98 ? 14.121 2.123 -17.241 1.00 47.84 98 ALA A CA 1
ATOM 779 C C . ALA A 1 98 ? 12.628 2.291 -16.868 1.00 47.84 98 ALA A C 1
ATOM 781 O O . ALA A 1 98 ? 11.941 1.347 -16.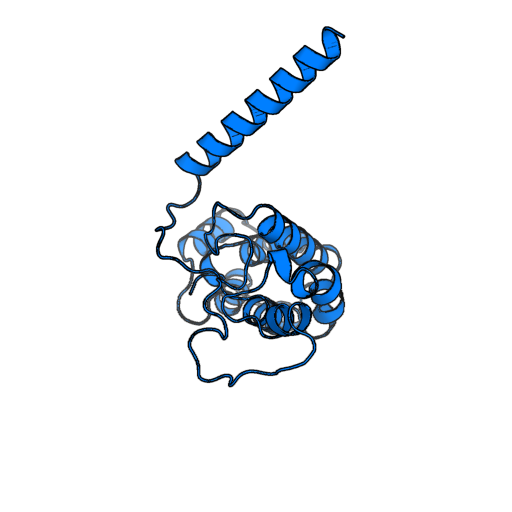496 1.00 47.84 98 ALA A O 1
ATOM 782 N N . SER A 1 99 ? 12.098 3.502 -16.998 1.00 42.91 99 SER A N 1
ATOM 783 C CA . SER A 1 99 ? 10.680 3.814 -16.906 1.00 42.91 99 SER A CA 1
ATOM 784 C C . SER A 1 99 ? 10.389 4.913 -17.919 1.00 42.91 99 SER A C 1
ATOM 786 O O . SER A 1 99 ? 11.039 5.959 -17.907 1.00 42.91 99 SER A O 1
ATOM 788 N N . LYS A 1 100 ? 9.372 4.719 -18.772 1.00 40.75 100 LYS A N 1
ATOM 789 C CA . LYS A 1 100 ? 8.870 5.788 -19.660 1.00 40.75 100 LYS A CA 1
ATOM 790 C C . LYS A 1 100 ? 8.346 7.003 -18.884 1.00 40.75 100 LYS A C 1
ATOM 792 O O . LYS A 1 100 ? 8.092 8.042 -19.487 1.00 40.75 100 LYS A O 1
ATOM 797 N N . TYR A 1 101 ? 8.177 6.872 -17.569 1.00 43.75 101 TYR A N 1
ATOM 798 C CA . TYR A 1 101 ? 7.612 7.887 -16.698 1.00 43.75 101 TYR A CA 1
ATOM 799 C C . TYR A 1 101 ? 8.599 8.295 -15.598 1.00 43.75 101 TYR A C 1
ATOM 801 O O . TYR A 1 101 ? 9.297 7.440 -15.046 1.00 43.75 101 TYR A O 1
ATOM 809 N N . PRO A 1 102 ? 8.649 9.580 -15.219 1.00 45.16 102 PRO A N 1
ATOM 810 C CA . PRO A 1 102 ? 9.541 10.026 -14.160 1.00 45.16 102 PRO A CA 1
ATOM 811 C C . PRO A 1 102 ? 9.202 9.329 -12.834 1.00 45.16 102 PRO A C 1
ATOM 813 O O . PRO A 1 102 ? 8.029 9.248 -12.462 1.00 45.16 102 PRO A O 1
ATOM 816 N N . HIS A 1 103 ? 10.217 8.884 -12.087 1.00 51.69 103 HIS A N 1
ATOM 817 C CA . HIS A 1 103 ? 10.076 8.287 -10.745 1.00 51.69 103 HIS A CA 1
ATOM 818 C C . HIS A 1 103 ? 9.729 9.322 -9.657 1.00 51.69 103 HIS A C 1
ATOM 820 O O . HIS A 1 103 ? 10.112 9.156 -8.498 1.00 51.69 103 HIS A O 1
ATOM 826 N N . PHE A 1 104 ? 9.032 10.399 -10.033 1.00 48.38 104 PHE A N 1
ATOM 827 C CA . PHE A 1 104 ? 8.661 11.484 -9.140 1.00 48.38 104 PHE A CA 1
ATOM 828 C C . PHE A 1 104 ? 7.191 11.357 -8.691 1.00 48.38 104 PHE A C 1
ATOM 830 O O . PHE A 1 104 ? 6.317 10.987 -9.480 1.00 48.38 104 PHE A O 1
ATOM 837 N N . PRO A 1 105 ? 6.891 11.710 -7.431 1.00 39.88 105 PRO A N 1
ATOM 838 C CA . PRO A 1 105 ? 5.592 11.510 -6.766 1.00 39.88 105 PRO A CA 1
ATOM 839 C C . PRO A 1 105 ? 4.381 12.199 -7.390 1.00 39.88 105 PRO A C 1
ATOM 841 O O . PRO A 1 105 ? 3.260 11.883 -7.003 1.00 39.88 105 PRO A O 1
ATOM 844 N N . LYS A 1 106 ? 4.581 13.162 -8.298 1.00 41.03 106 LYS A N 1
ATOM 845 C CA . LYS A 1 106 ? 3.496 13.940 -8.918 1.00 41.03 106 LYS A CA 1
ATOM 846 C C . LYS A 1 106 ? 3.268 13.620 -10.404 1.00 41.03 106 LYS A C 1
ATOM 848 O O . LYS A 1 106 ? 2.380 14.205 -11.000 1.00 41.03 106 LYS A O 1
ATOM 853 N N . THR A 1 107 ? 4.025 12.703 -11.020 1.00 50.94 107 THR A N 1
ATOM 854 C CA . THR A 1 107 ? 4.093 12.614 -12.500 1.00 50.94 107 THR A CA 1
ATOM 855 C C . THR A 1 107 ? 3.649 11.292 -13.125 1.00 50.94 107 THR A C 1
ATOM 857 O O . THR A 1 107 ? 3.693 11.166 -14.346 1.00 50.94 107 THR A O 1
ATOM 860 N N . ASN A 1 108 ? 3.220 10.296 -12.343 1.00 63.56 108 ASN A N 1
ATOM 861 C CA . ASN A 1 108 ? 2.777 9.014 -12.899 1.00 63.56 108 ASN A CA 1
ATOM 862 C C . ASN A 1 108 ? 1.442 8.561 -12.296 1.00 63.56 108 ASN A C 1
ATOM 864 O O . ASN A 1 108 ? 1.388 7.728 -11.390 1.00 63.56 108 ASN A O 1
ATOM 868 N N . ILE A 1 109 ? 0.359 9.122 -12.841 1.00 73.25 109 ILE A N 1
ATOM 869 C CA . ILE A 1 109 ? -1.028 8.783 -12.492 1.00 73.25 109 ILE A CA 1
ATOM 870 C C . ILE A 1 109 ? -1.254 7.270 -12.587 1.00 73.25 109 ILE A C 1
ATOM 872 O O . ILE A 1 109 ? -1.880 6.698 -11.702 1.00 73.25 109 ILE A O 1
ATOM 876 N N . LEU A 1 110 ? -0.682 6.605 -13.598 1.00 79.31 110 LEU A N 1
ATOM 877 C CA . LEU A 1 110 ? -0.847 5.164 -13.792 1.00 79.31 110 LEU A CA 1
ATOM 878 C C . LEU A 1 110 ? -0.257 4.367 -12.628 1.00 79.31 110 LEU A C 1
ATOM 880 O O . LEU A 1 110 ? -0.924 3.476 -12.104 1.00 79.31 110 LEU A O 1
ATOM 884 N N . ARG A 1 111 ? 0.952 4.709 -12.166 1.00 79.62 111 ARG A N 1
ATOM 885 C CA . ARG A 1 111 ? 1.558 4.077 -10.984 1.00 79.62 111 ARG A CA 1
ATOM 886 C C . ARG A 1 111 ? 0.670 4.231 -9.755 1.00 79.62 111 ARG A C 1
ATOM 888 O O . ARG A 1 111 ? 0.442 3.250 -9.046 1.00 79.62 111 ARG A O 1
ATOM 895 N N . SER A 1 112 ? 0.153 5.436 -9.526 1.00 81.88 112 SER A N 1
ATOM 896 C CA . SER A 1 112 ? -0.758 5.709 -8.414 1.00 81.88 112 SER A CA 1
ATOM 897 C C . SER A 1 112 ? -2.065 4.925 -8.544 1.00 81.88 112 SER A C 1
ATOM 899 O O . SER A 1 112 ? -2.527 4.368 -7.555 1.00 81.88 112 SER A O 1
ATOM 901 N N . SER A 1 113 ? -2.633 4.798 -9.747 1.00 85.50 113 SER A N 1
ATOM 902 C CA . SER A 1 113 ? -3.839 3.999 -10.003 1.00 85.50 113 SER A CA 1
ATOM 903 C C . SER A 1 113 ? -3.614 2.503 -9.769 1.00 85.50 113 SER A C 1
ATOM 905 O O . SER A 1 113 ? -4.449 1.850 -9.142 1.00 85.50 113 SER A O 1
ATOM 907 N N . HIS A 1 114 ? -2.480 1.958 -10.219 1.00 89.81 114 HIS A N 1
ATOM 908 C CA . HIS A 1 114 ? -2.103 0.566 -9.968 1.00 89.81 114 HIS A CA 1
ATOM 909 C C . HIS A 1 114 ? -1.925 0.296 -8.471 1.00 89.81 114 HIS A C 1
ATOM 911 O O . HIS A 1 114 ? -2.441 -0.699 -7.954 1.00 89.81 114 HIS A O 1
ATOM 917 N N . LEU A 1 115 ? -1.254 1.201 -7.750 1.00 90.25 115 LEU A N 1
ATOM 918 C CA . LEU A 1 115 ? -1.103 1.083 -6.301 1.00 90.25 115 LEU A CA 1
ATOM 919 C C . LEU A 1 115 ? -2.449 1.199 -5.582 1.00 90.25 115 LEU A C 1
ATOM 921 O O . LEU A 1 115 ? -2.743 0.379 -4.721 1.00 90.25 115 LEU A O 1
ATOM 925 N N . LEU A 1 116 ? -3.287 2.164 -5.969 1.00 92.56 116 LEU A N 1
ATOM 926 C CA . LEU A 1 116 ? -4.630 2.362 -5.425 1.00 92.56 116 LEU A CA 1
ATOM 927 C C . LEU A 1 116 ? -5.470 1.094 -5.541 1.00 92.56 116 LEU A C 1
ATOM 929 O O . LEU A 1 116 ? -6.025 0.634 -4.543 1.00 92.56 116 LEU A O 1
ATOM 933 N N . LYS A 1 117 ? -5.522 0.506 -6.740 1.00 94.25 117 LYS A N 1
ATOM 934 C CA . LYS A 1 117 ? -6.255 -0.739 -6.983 1.00 94.25 117 LYS A CA 1
ATOM 935 C C . LYS A 1 117 ? -5.706 -1.884 -6.131 1.00 94.25 117 LYS A C 1
ATOM 937 O O . LYS A 1 117 ? -6.476 -2.594 -5.489 1.00 94.25 117 LYS A O 1
ATOM 942 N N . THR A 1 118 ? -4.382 -2.013 -6.072 1.00 95.56 118 THR A N 1
ATOM 943 C CA . THR A 1 118 ? -3.700 -3.043 -5.274 1.00 95.56 118 THR A CA 1
ATOM 944 C C . THR A 1 118 ? -4.023 -2.901 -3.788 1.00 95.56 118 THR A C 1
ATOM 946 O O . THR A 1 118 ? -4.496 -3.850 -3.172 1.00 95.56 118 THR A O 1
ATOM 949 N N . CYS A 1 119 ? -3.845 -1.709 -3.215 1.00 95.62 119 CYS A N 1
ATOM 950 C CA . CYS A 1 119 ? -4.162 -1.428 -1.816 1.00 95.62 119 CYS A CA 1
ATOM 951 C C . CYS A 1 119 ? -5.650 -1.638 -1.512 1.00 95.62 119 CYS A C 1
ATOM 953 O O . CYS A 1 119 ? -5.988 -2.149 -0.448 1.00 95.62 119 CYS A O 1
ATOM 955 N N . TYR A 1 120 ? -6.548 -1.278 -2.434 1.00 96.56 120 TYR A N 1
ATOM 956 C CA . TYR A 1 120 ? -7.982 -1.473 -2.237 1.00 96.56 120 TYR A CA 1
ATOM 957 C C . TYR A 1 120 ? -8.329 -2.960 -2.131 1.00 96.56 120 TYR A C 1
ATOM 959 O O . TYR A 1 120 ? -9.018 -3.369 -1.196 1.00 96.56 120 TYR A O 1
ATOM 967 N N . GLU A 1 121 ? -7.817 -3.783 -3.047 1.00 97.06 121 GLU A N 1
ATOM 968 C CA . GLU A 1 121 ? -8.055 -5.227 -3.015 1.00 97.06 121 GLU A CA 1
ATOM 969 C C . GLU A 1 121 ? -7.407 -5.890 -1.791 1.00 97.06 121 GLU A C 1
ATOM 971 O O . GLU A 1 121 ? -8.057 -6.687 -1.115 1.00 97.06 121 GLU A O 1
ATOM 976 N N . LEU A 1 122 ? -6.178 -5.508 -1.433 1.00 96.06 122 LEU A N 1
ATOM 977 C CA . LEU A 1 122 ? -5.493 -6.046 -0.252 1.00 96.06 122 LEU A CA 1
ATOM 978 C C . LEU A 1 122 ? -6.189 -5.700 1.068 1.00 96.06 122 LEU A C 1
ATOM 980 O O . LEU A 1 122 ? -6.156 -6.499 1.997 1.00 96.06 122 LEU A O 1
ATOM 984 N N . VAL A 1 123 ? -6.801 -4.521 1.178 1.00 95.88 123 VAL A N 1
ATOM 985 C CA . VAL A 1 123 ? -7.369 -4.053 2.4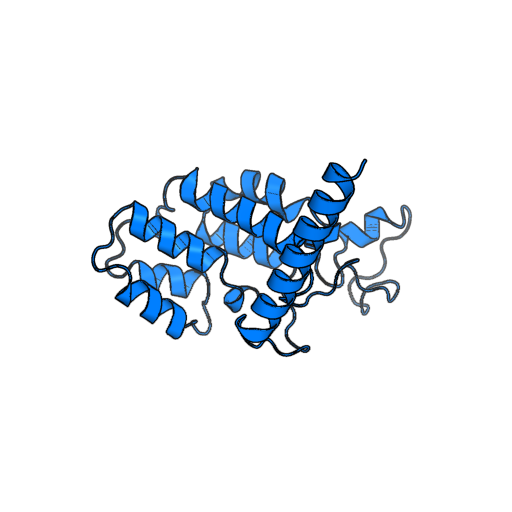51 1.00 95.88 123 VAL A CA 1
ATOM 986 C C . VAL A 1 123 ? -8.859 -4.357 2.582 1.00 95.88 123 VAL A C 1
ATOM 988 O O . VAL A 1 123 ? -9.320 -4.730 3.661 1.00 95.88 123 VAL A O 1
ATOM 991 N N . TYR A 1 124 ? -9.630 -4.202 1.504 1.00 94.94 124 TYR A N 1
ATOM 992 C CA . TYR A 1 124 ? -11.090 -4.315 1.556 1.00 94.94 124 TYR A CA 1
ATOM 993 C C . TYR A 1 124 ? -11.632 -5.635 1.006 1.00 94.94 124 TYR A C 1
ATOM 995 O O . TYR A 1 124 ? -12.788 -5.960 1.278 1.00 94.94 124 TYR A O 1
ATOM 1003 N N . LYS A 1 125 ? -10.840 -6.400 0.241 1.00 92.38 125 LYS A N 1
ATOM 1004 C CA . LYS A 1 125 ? -11.257 -7.706 -0.308 1.00 92.38 125 LYS A CA 1
ATOM 1005 C C . LYS A 1 125 ? -10.594 -8.896 0.384 1.00 92.38 125 LYS A C 1
ATOM 1007 O O . LYS A 1 125 ? -10.947 -10.031 0.083 1.00 92.38 125 LYS A O 1
ATOM 1012 N N . GLN A 1 126 ? -9.680 -8.645 1.316 1.00 89.88 126 GLN A N 1
ATOM 1013 C CA . GLN A 1 126 ? -9.023 -9.659 2.136 1.00 89.88 126 GLN A CA 1
ATOM 1014 C C . GLN A 1 126 ? -9.270 -9.375 3.625 1.00 89.88 126 GLN A C 1
ATOM 1016 O O . GLN A 1 126 ? -9.546 -8.230 4.002 1.00 89.88 126 GLN A O 1
ATOM 1021 N N . PRO A 1 127 ? -9.201 -10.394 4.498 1.00 88.81 127 PRO A N 1
ATOM 1022 C CA . PRO A 1 127 ? -9.189 -10.164 5.936 1.00 88.81 127 PRO A CA 1
ATOM 1023 C C . PRO A 1 127 ? -7.947 -9.359 6.340 1.00 88.81 127 PRO A C 1
ATOM 1025 O O . PRO A 1 127 ? -6.885 -9.489 5.730 1.00 88.81 127 PRO A O 1
ATOM 1028 N N . ILE A 1 128 ? -8.063 -8.560 7.408 1.00 87.38 128 ILE A N 1
ATOM 1029 C CA . ILE A 1 128 ? -6.900 -7.876 7.989 1.00 87.38 128 ILE A CA 1
ATOM 1030 C C . ILE A 1 128 ? -5.835 -8.934 8.312 1.00 87.38 128 ILE A C 1
ATOM 1032 O O . ILE A 1 128 ? -6.180 -9.934 8.953 1.00 87.38 128 ILE A O 1
ATOM 1036 N N . PRO A 1 129 ? -4.565 -8.725 7.920 1.00 86.31 129 PRO A N 1
ATOM 1037 C CA . PRO A 1 129 ? -3.492 -9.674 8.188 1.00 86.31 129 PRO A CA 1
ATOM 1038 C C . PRO A 1 129 ? -3.444 -10.060 9.665 1.00 86.31 129 PRO A C 1
ATOM 1040 O O . PRO A 1 129 ? -3.514 -9.192 10.536 1.00 86.31 129 PRO A O 1
ATOM 1043 N N . SER A 1 130 ? -3.304 -11.353 9.963 1.00 82.56 130 SER A N 1
ATOM 1044 C CA . SER A 1 130 ? -3.251 -11.857 11.345 1.00 82.56 130 SER A CA 1
ATOM 1045 C C . SER A 1 130 ? -2.129 -11.211 12.164 1.00 82.56 130 SER A C 1
ATOM 1047 O O . SER A 1 130 ? -2.302 -10.969 13.353 1.00 82.56 130 SER A O 1
ATOM 1049 N N . SER A 1 131 ? -1.028 -10.826 11.512 1.00 81.25 131 SER A N 1
ATOM 1050 C CA . SER A 1 131 ? 0.081 -10.055 12.095 1.00 81.25 131 SER A CA 1
ATOM 1051 C C . SER A 1 131 ? -0.338 -8.694 12.676 1.00 81.25 131 SER A C 1
ATOM 1053 O O . SER A 1 131 ? 0.347 -8.156 13.547 1.00 81.25 131 SER A O 1
ATOM 1055 N N . LEU A 1 132 ? -1.462 -8.142 12.214 1.00 83.44 132 LEU A N 1
ATOM 1056 C CA . LEU A 1 132 ? -2.042 -6.874 12.655 1.00 83.44 132 LEU A CA 1
ATOM 1057 C C . LEU A 1 132 ? -3.317 -7.068 13.496 1.00 83.44 132 LEU A C 1
ATOM 1059 O O . LEU A 1 132 ? -3.851 -6.099 14.041 1.00 83.44 132 LEU A O 1
ATOM 1063 N N . GLN A 1 133 ? -3.821 -8.299 13.626 1.00 78.50 133 GLN A N 1
ATOM 1064 C CA . GLN A 1 133 ? -4.975 -8.602 14.470 1.00 78.50 133 GLN A CA 1
ATOM 1065 C C . GLN A 1 133 ? -4.579 -8.582 15.955 1.00 78.50 133 GLN A C 1
ATOM 1067 O O . GLN A 1 133 ? -3.477 -8.968 16.328 1.00 78.50 133 GLN A O 1
ATOM 1072 N N . GLY A 1 134 ? -5.481 -8.104 16.819 1.00 69.50 134 GLY A N 1
ATOM 1073 C CA . GLY A 1 134 ? -5.294 -8.137 18.279 1.00 69.50 134 GLY A CA 1
ATOM 1074 C C . GLY A 1 134 ? -4.231 -7.194 18.860 1.00 69.50 134 GLY A C 1
ATOM 1075 O O . GLY A 1 134 ? -3.977 -7.244 20.058 1.00 69.50 134 GLY A O 1
ATOM 1076 N N . GLN A 1 135 ? -3.619 -6.322 18.055 1.00 75.44 135 GLN A N 1
ATOM 1077 C CA . GLN A 1 135 ? -2.626 -5.363 18.546 1.00 75.44 135 GLN A CA 1
ATOM 1078 C C . GLN A 1 135 ? -3.293 -4.245 19.365 1.00 75.44 135 GLN A C 1
ATOM 1080 O O . GLN A 1 135 ? -4.181 -3.554 18.859 1.00 75.44 135 GLN A O 1
ATOM 1085 N N . ASN A 1 136 ? -2.827 -4.044 20.606 1.00 71.38 136 ASN A N 1
ATOM 1086 C CA . ASN A 1 136 ? -3.312 -2.991 21.515 1.00 71.38 136 ASN A CA 1
ATOM 1087 C C . ASN A 1 136 ? -3.107 -1.580 20.940 1.00 71.38 136 ASN A C 1
ATOM 1089 O O . ASN A 1 136 ? -3.923 -0.695 21.174 1.00 71.38 136 ASN A O 1
ATOM 1093 N N . ASP A 1 137 ? -2.046 -1.392 20.153 1.00 83.19 137 ASP A N 1
ATOM 1094 C CA . ASP A 1 137 ? -1.747 -0.153 19.435 1.00 83.19 137 ASP A CA 1
ATOM 1095 C C . ASP A 1 137 ? -1.638 -0.449 17.931 1.00 83.19 137 ASP A C 1
ATOM 1097 O O . ASP A 1 137 ? -0.556 -0.477 17.337 1.00 83.19 137 ASP A O 1
ATOM 1101 N N . PHE A 1 138 ? -2.793 -0.763 17.329 1.00 86.38 138 PHE A N 1
ATOM 1102 C CA . PHE A 1 138 ? -2.915 -1.131 15.914 1.00 86.38 138 PHE A CA 1
ATOM 1103 C C . PHE A 1 138 ? -2.176 -0.149 15.003 1.00 86.38 138 PHE A C 1
ATOM 1105 O O . PHE A 1 138 ? -1.433 -0.563 14.113 1.00 86.38 138 PHE A O 1
ATOM 1112 N N . ILE A 1 139 ? -2.337 1.151 15.248 1.00 87.19 139 ILE A N 1
ATOM 1113 C CA . ILE A 1 139 ? -1.771 2.175 14.383 1.00 87.19 139 ILE A CA 1
ATOM 1114 C C . ILE A 1 139 ? -0.248 2.233 14.456 1.00 87.19 139 ILE A C 1
ATOM 1116 O O . ILE A 1 139 ? 0.414 2.343 13.422 1.00 87.19 139 ILE A O 1
ATOM 1120 N N . LYS A 1 140 ? 0.331 2.085 15.649 1.00 87.31 140 LYS A N 1
ATOM 1121 C CA . LYS A 1 140 ? 1.782 1.993 15.801 1.00 87.31 140 LYS A CA 1
ATOM 1122 C C . LYS A 1 140 ? 2.332 0.745 15.116 1.00 87.31 140 LYS A C 1
ATOM 1124 O O . LYS A 1 140 ? 3.373 0.831 14.464 1.00 87.31 140 LYS A O 1
ATOM 1129 N N . SER A 1 141 ? 1.627 -0.385 15.203 1.00 88.25 141 SER A N 1
ATOM 1130 C CA . SER A 1 141 ? 2.027 -1.625 14.523 1.00 88.25 141 SER A CA 1
ATOM 1131 C C . SER A 1 141 ? 1.991 -1.492 12.999 1.00 88.25 141 SER A C 1
ATOM 1133 O O . SER A 1 141 ? 2.962 -1.861 12.338 1.00 88.25 141 SER A O 1
ATOM 1135 N N . VAL A 1 142 ? 0.928 -0.906 12.435 1.00 88.94 142 VAL A N 1
ATOM 1136 C CA . VAL A 1 142 ? 0.847 -0.620 10.992 1.00 88.94 142 VAL A CA 1
ATOM 1137 C C . VAL A 1 142 ? 1.935 0.370 10.573 1.00 88.94 142 VAL A C 1
ATOM 1139 O O . VAL A 1 142 ? 2.650 0.125 9.602 1.00 88.94 142 VAL A O 1
ATOM 1142 N N . SER A 1 143 ? 2.121 1.453 11.330 1.00 89.31 143 SER A N 1
ATOM 1143 C CA . SER A 1 143 ? 3.146 2.457 11.043 1.00 89.31 143 SER A CA 1
ATOM 1144 C C . SER A 1 143 ? 4.540 1.840 10.999 1.00 89.31 143 SER A C 1
ATOM 1146 O O . SER A 1 143 ? 5.258 2.072 10.035 1.00 89.31 143 SER A O 1
ATOM 1148 N N . LYS A 1 144 ? 4.905 0.999 11.974 1.00 87.56 144 LYS A N 1
ATOM 1149 C CA . LYS A 1 144 ? 6.215 0.330 12.012 1.00 87.56 144 LYS A CA 1
ATOM 1150 C C . LYS A 1 144 ? 6.429 -0.621 10.833 1.00 87.56 144 LYS A C 1
ATOM 1152 O O . LYS A 1 144 ? 7.557 -0.792 10.386 1.00 87.56 144 LYS A O 1
ATOM 1157 N N . LYS A 1 145 ? 5.357 -1.240 10.338 1.00 88.19 145 LYS A N 1
ATOM 1158 C CA . LYS A 1 145 ? 5.397 -2.152 9.191 1.00 88.19 145 LYS A CA 1
ATOM 1159 C C . LYS A 1 145 ? 5.672 -1.430 7.872 1.00 88.19 145 LYS A C 1
ATOM 1161 O O . LYS A 1 145 ? 6.461 -1.923 7.077 1.00 88.19 145 LYS A O 1
ATOM 1166 N N . PHE A 1 146 ? 5.073 -0.260 7.661 1.00 87.69 146 PHE A N 1
ATOM 1167 C CA . PHE A 1 146 ? 5.368 0.563 6.485 1.00 87.69 146 PHE A CA 1
ATOM 1168 C C . PHE A 1 146 ? 6.653 1.390 6.650 1.00 87.69 146 PHE A C 1
ATOM 1170 O O . PHE A 1 146 ? 7.353 1.630 5.678 1.00 87.69 146 PHE A O 1
ATOM 1177 N N . TYR A 1 147 ? 7.003 1.792 7.872 1.00 86.25 147 TYR A N 1
ATOM 1178 C CA . TYR A 1 147 ? 8.109 2.706 8.163 1.00 86.25 147 TYR A CA 1
ATOM 1179 C C . TYR A 1 147 ? 9.064 2.139 9.229 1.00 86.25 147 TYR A C 1
ATOM 1181 O O . TYR A 1 147 ? 9.107 2.638 10.360 1.00 86.25 147 TYR A O 1
ATOM 1189 N N . PRO A 1 148 ? 9.845 1.094 8.910 1.00 74.00 148 PRO A N 1
ATOM 1190 C CA . PRO A 1 148 ? 10.662 0.393 9.903 1.00 74.00 148 PRO A CA 1
ATOM 1191 C C . PRO A 1 148 ? 11.814 1.231 10.484 1.00 74.00 148 PRO A C 1
ATOM 1193 O O . PRO A 1 148 ? 12.233 0.969 11.610 1.00 74.00 148 PRO A O 1
ATOM 1196 N N . PHE A 1 149 ? 12.306 2.240 9.754 1.00 71.06 149 PHE A N 1
ATOM 1197 C CA . PHE A 1 149 ? 13.493 3.035 10.120 1.00 71.06 149 PHE A CA 1
ATOM 1198 C C . PHE A 1 149 ? 13.188 4.480 10.557 1.00 71.06 149 PHE A C 1
ATOM 1200 O O . PHE A 1 149 ? 14.108 5.252 10.807 1.00 71.06 149 PHE A O 1
ATOM 1207 N N . GLY A 1 150 ? 11.913 4.861 10.649 1.00 64.88 150 GLY A N 1
ATOM 1208 C CA . GLY A 1 150 ? 11.495 6.228 10.973 1.00 64.88 150 GLY A CA 1
ATOM 1209 C C . GLY A 1 150 ? 10.132 6.535 10.362 1.00 64.88 150 GLY A C 1
ATOM 1210 O O . GLY A 1 150 ? 9.963 6.427 9.151 1.00 64.88 150 GLY A O 1
ATOM 1211 N N . GLY A 1 151 ? 9.149 6.841 11.212 1.00 67.50 151 GLY A N 1
ATOM 1212 C CA . GLY A 1 151 ? 7.733 6.923 10.845 1.00 67.50 151 GLY A CA 1
ATOM 1213 C C . GLY A 1 151 ? 7.277 8.285 10.333 1.00 67.50 151 GLY A C 1
ATOM 1214 O O . GLY A 1 151 ? 7.824 9.321 10.696 1.00 67.50 151 GLY A O 1
ATOM 1215 N N . ASP A 1 152 ? 6.192 8.282 9.560 1.00 78.81 152 ASP A N 1
ATOM 1216 C CA . ASP A 1 152 ? 5.376 9.476 9.332 1.00 78.81 152 ASP A CA 1
ATOM 1217 C C . ASP A 1 152 ? 4.549 9.761 10.600 1.00 78.81 152 ASP A C 1
ATOM 1219 O O . ASP A 1 152 ? 3.399 9.328 10.741 1.00 78.81 152 ASP A O 1
ATOM 1223 N N . GLU A 1 153 ? 5.184 10.409 11.584 1.00 83.69 153 GLU A N 1
ATOM 1224 C CA . GLU A 1 153 ? 4.564 10.707 12.883 1.00 83.69 153 GLU A CA 1
ATOM 1225 C C . GLU A 1 153 ? 3.307 11.556 12.725 1.00 83.69 153 GLU A C 1
ATOM 1227 O O . GLU A 1 153 ? 2.310 11.306 13.399 1.00 83.69 153 GLU A O 1
ATOM 1232 N N . LYS A 1 154 ? 3.311 12.476 11.757 1.00 86.56 154 LYS A N 1
ATOM 1233 C CA . LYS A 1 154 ? 2.157 13.311 11.437 1.00 86.56 154 LYS A CA 1
ATOM 1234 C C . LYS A 1 154 ? 0.984 12.477 10.930 1.00 86.56 154 LYS A C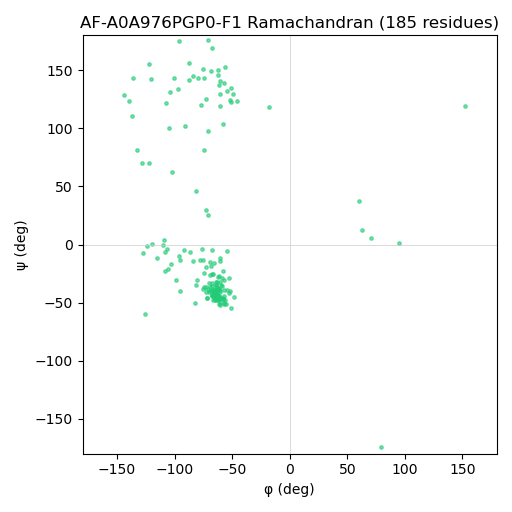 1
ATOM 1236 O O . LYS A 1 154 ? -0.150 12.698 11.357 1.00 86.56 154 LYS A O 1
ATOM 1241 N N . LEU A 1 155 ? 1.224 11.512 10.040 1.00 87.31 155 LEU A N 1
ATOM 1242 C CA . LEU A 1 155 ? 0.183 10.591 9.582 1.00 87.31 155 LEU A CA 1
ATOM 1243 C C . LEU A 1 155 ? -0.348 9.732 10.736 1.00 87.31 155 LEU A C 1
ATOM 1245 O O . LEU A 1 155 ? -1.562 9.579 10.875 1.00 87.31 155 LEU A O 1
ATOM 1249 N N . ARG A 1 156 ? 0.550 9.223 11.590 1.00 88.31 156 ARG A N 1
ATOM 1250 C CA . ARG A 1 156 ? 0.184 8.464 12.796 1.00 88.31 156 ARG A CA 1
ATOM 1251 C C . ARG A 1 156 ? -0.724 9.283 13.711 1.00 88.31 156 ARG A C 1
ATOM 1253 O O . ARG A 1 156 ? -1.791 8.810 14.084 1.00 88.31 156 ARG A O 1
ATOM 1260 N N . GLU A 1 157 ? -0.333 10.510 14.038 1.00 88.00 157 GLU A N 1
ATOM 1261 C CA . GLU A 1 157 ? -1.123 11.427 14.865 1.00 88.00 157 GLU A CA 1
ATOM 1262 C C . GLU A 1 157 ? -2.471 11.758 14.224 1.00 88.00 157 GLU A C 1
ATOM 1264 O O . GLU A 1 157 ? -3.504 11.665 14.883 1.00 88.00 157 GLU A O 1
ATOM 1269 N N . THR A 1 158 ? -2.484 12.069 12.926 1.00 90.06 158 THR A N 1
ATOM 1270 C CA . THR A 1 158 ? -3.708 12.411 12.184 1.00 90.06 158 THR A CA 1
ATOM 1271 C C . THR A 1 158 ? -4.734 11.282 12.247 1.00 90.06 158 THR A C 1
ATOM 1273 O O . THR A 1 158 ? -5.909 11.515 12.526 1.00 90.06 158 THR A O 1
ATOM 1276 N N . LEU A 1 159 ? -4.300 10.045 12.013 1.00 87.88 159 LEU A N 1
ATOM 1277 C CA . LEU A 1 159 ? -5.177 8.878 12.051 1.00 87.88 159 LEU A CA 1
ATOM 1278 C C . LEU A 1 159 ? -5.613 8.538 13.487 1.00 87.88 159 LEU A C 1
ATOM 1280 O O . LEU A 1 159 ? -6.780 8.211 13.691 1.00 87.88 159 LEU A O 1
ATOM 1284 N N . SER A 1 160 ? -4.733 8.680 14.484 1.00 87.19 160 SER A N 1
ATOM 1285 C CA . SER A 1 160 ? -5.094 8.521 15.902 1.00 87.19 160 SER A CA 1
ATOM 1286 C C . SER A 1 160 ? -6.139 9.540 16.364 1.00 87.19 160 SER A C 1
ATOM 1288 O O . SER A 1 160 ? -7.032 9.200 17.135 1.00 87.19 160 SER A O 1
ATOM 1290 N N . LEU A 1 161 ? -6.061 10.785 15.884 1.00 87.06 161 LEU A N 1
ATOM 1291 C CA . LEU A 1 161 ? -7.055 11.823 16.174 1.00 87.06 161 LEU A CA 1
ATOM 1292 C C . LEU A 1 161 ? -8.377 11.575 15.439 1.00 87.06 161 LEU A C 1
ATOM 1294 O O . LEU A 1 161 ? -9.450 11.840 15.986 1.00 87.06 161 LEU A O 1
ATOM 1298 N N . LYS A 1 162 ? -8.307 11.063 14.205 1.00 88.50 162 LYS A N 1
ATOM 1299 C CA . LYS A 1 162 ? -9.479 10.751 13.380 1.00 88.50 162 LYS A CA 1
ATOM 1300 C C . LYS A 1 162 ? -10.297 9.597 13.962 1.00 88.50 162 LYS A C 1
ATOM 1302 O O . LYS A 1 162 ? -11.523 9.694 14.025 1.00 88.50 162 LYS A O 1
ATOM 1307 N N . PHE A 1 163 ? -9.644 8.523 14.404 1.00 85.06 163 PHE A N 1
ATOM 1308 C CA . PHE A 1 163 ? -10.318 7.314 14.878 1.00 85.06 163 PHE A CA 1
ATOM 1309 C C . PHE A 1 163 ? -10.283 7.205 16.402 1.00 85.06 163 PHE A C 1
ATOM 1311 O O . PHE A 1 163 ? -9.319 6.742 17.001 1.00 85.06 163 PHE A O 1
ATOM 1318 N N . LYS A 1 164 ? -11.397 7.573 17.044 1.00 76.75 164 LYS A N 1
ATOM 1319 C CA . LYS A 1 164 ? -11.570 7.433 18.504 1.00 76.75 164 LYS A CA 1
ATOM 1320 C C . LYS A 1 164 ? -11.773 5.980 18.955 1.00 76.75 164 LYS A C 1
ATOM 1322 O O . LYS A 1 164 ? -11.627 5.677 20.136 1.00 76.75 164 LYS A O 1
ATOM 1327 N N . LYS A 1 165 ? -12.163 5.095 18.033 1.00 84.06 165 LYS A N 1
ATOM 1328 C CA . LYS A 1 165 ? -12.348 3.654 18.241 1.00 84.06 165 LYS A CA 1
ATOM 1329 C C . LYS A 1 165 ? -11.746 2.900 17.059 1.00 84.06 165 LYS A C 1
ATOM 1331 O O . LYS A 1 165 ? -11.865 3.341 15.924 1.00 84.06 165 LYS A O 1
ATOM 1336 N N . TRP A 1 166 ? -11.145 1.748 17.335 1.00 87.56 166 TRP A N 1
ATOM 1337 C CA . TRP A 1 166 ? -10.511 0.895 16.328 1.00 87.56 166 TRP A CA 1
ATOM 1338 C C . TRP A 1 166 ? -11.391 -0.303 15.977 1.00 87.56 166 TRP A C 1
ATOM 1340 O O . TRP A 1 166 ? -11.006 -1.451 16.222 1.00 87.56 166 TRP A O 1
ATOM 1350 N N . ASP A 1 167 ? -12.574 -0.032 15.429 1.00 90.06 167 ASP A N 1
ATOM 1351 C CA . ASP A 1 167 ? -13.399 -1.063 14.795 1.00 90.06 167 ASP A CA 1
ATOM 1352 C C . ASP A 1 167 ? -12.785 -1.544 13.465 1.00 90.06 167 ASP A C 1
ATOM 1354 O O . ASP A 1 167 ? -11.733 -1.070 13.028 1.00 90.06 167 ASP A O 1
ATOM 1358 N N . LEU A 1 168 ? -13.408 -2.550 12.844 1.00 90.12 168 LEU A N 1
ATOM 1359 C CA . LEU A 1 168 ? -12.894 -3.174 11.624 1.00 90.12 168 LEU A CA 1
ATOM 1360 C C . LEU A 1 168 ? -12.696 -2.160 10.487 1.00 90.12 168 LEU A C 1
ATOM 1362 O O . LEU A 1 168 ? -11.664 -2.194 9.820 1.00 90.12 168 LEU A O 1
ATOM 1366 N N . GLU A 1 169 ? -13.660 -1.268 10.277 1.00 91.69 169 GLU A N 1
ATOM 1367 C CA . GLU A 1 169 ? -13.621 -0.309 9.173 1.00 91.69 169 GLU A CA 1
ATOM 1368 C C . GLU A 1 169 ? -12.587 0.790 9.424 1.00 91.69 169 GLU A C 1
ATOM 1370 O O . GLU A 1 169 ? -11.784 1.071 8.539 1.00 91.69 169 GLU A O 1
ATOM 1375 N N . SER A 1 170 ? -12.478 1.302 10.653 1.00 91.62 170 SER A N 1
ATOM 1376 C CA . SER A 1 170 ? -11.430 2.262 11.033 1.00 91.62 170 SER A CA 1
ATOM 1377 C C . SER A 1 170 ? -10.026 1.674 10.845 1.00 91.62 170 SER A C 1
ATOM 1379 O O . SER A 1 170 ? -9.106 2.341 10.368 1.00 91.62 170 SER A O 1
ATOM 1381 N N . ARG A 1 171 ? -9.848 0.387 11.176 1.00 91.94 171 ARG A N 1
ATOM 1382 C CA . ARG A 1 171 ? -8.581 -0.329 10.959 1.00 91.94 171 ARG A CA 1
ATOM 1383 C C . ARG A 1 171 ? -8.263 -0.500 9.478 1.00 91.94 171 ARG A C 1
ATOM 1385 O O . ARG A 1 171 ? -7.116 -0.283 9.087 1.00 91.94 171 ARG A O 1
ATOM 1392 N N . LYS A 1 172 ? -9.250 -0.877 8.659 1.00 93.31 172 LYS A N 1
ATOM 1393 C CA . LYS A 1 172 ? -9.083 -0.957 7.201 1.00 93.31 172 LYS A CA 1
ATOM 1394 C C . LYS A 1 172 ? -8.746 0.409 6.620 1.00 93.31 172 LYS A C 1
ATOM 1396 O O . LYS A 1 172 ? -7.791 0.518 5.865 1.00 93.31 172 LYS A O 1
ATOM 1401 N N . GLU A 1 173 ? -9.453 1.461 7.011 1.00 92.94 173 GLU A N 1
ATOM 1402 C CA . GLU A 1 173 ? -9.205 2.802 6.491 1.00 92.94 173 GLU A CA 1
ATOM 1403 C C . GLU A 1 173 ? -7.800 3.304 6.857 1.00 92.94 173 GLU A C 1
ATOM 1405 O O . GLU A 1 173 ? -7.085 3.829 5.999 1.00 92.94 173 GLU A O 1
ATOM 1410 N N . ALA A 1 174 ? -7.348 3.073 8.092 1.00 92.19 174 ALA A N 1
ATOM 1411 C CA . ALA A 1 174 ? -5.975 3.374 8.487 1.00 92.19 174 ALA A CA 1
ATOM 1412 C C . ALA A 1 174 ? -4.955 2.551 7.684 1.00 92.19 174 ALA A C 1
ATOM 1414 O O . ALA A 1 174 ? -4.008 3.119 7.140 1.00 92.19 174 ALA A O 1
ATOM 1415 N N . LEU A 1 175 ? -5.160 1.236 7.549 1.00 93.88 175 LEU A N 1
ATOM 1416 C CA . LEU A 1 175 ? -4.271 0.358 6.782 1.00 93.88 175 LEU A CA 1
ATOM 1417 C C . LEU A 1 175 ? -4.192 0.765 5.303 1.00 93.88 175 LEU A C 1
ATOM 1419 O O . LEU A 1 175 ? -3.109 0.796 4.725 1.00 93.88 175 LEU A O 1
ATOM 1423 N N . PHE A 1 176 ? -5.325 1.135 4.710 1.00 95.12 176 PHE A N 1
ATOM 1424 C CA . PHE A 1 176 ? -5.415 1.648 3.348 1.00 95.12 176 PHE A CA 1
ATOM 1425 C C . PHE A 1 176 ? -4.690 2.987 3.192 1.00 95.12 176 PHE A C 1
ATOM 1427 O O . PHE A 1 176 ? -3.930 3.166 2.241 1.00 95.12 176 PHE A O 1
ATOM 1434 N N . THR A 1 177 ? -4.860 3.898 4.154 1.00 92.75 177 THR A N 1
ATOM 1435 C CA . THR A 1 177 ? -4.171 5.196 4.159 1.00 92.75 177 THR A CA 1
ATOM 1436 C C . THR A 1 177 ? -2.655 5.015 4.228 1.00 92.75 177 THR A C 1
ATOM 1438 O O . THR A 1 177 ? -1.926 5.642 3.462 1.00 92.75 177 THR A O 1
ATOM 1441 N N . TYR A 1 178 ? -2.166 4.113 5.085 1.00 92.06 178 TYR A N 1
ATOM 1442 C CA . TYR A 1 178 ? -0.744 3.773 5.134 1.00 92.06 178 TYR A CA 1
ATOM 1443 C C . TYR A 1 178 ? -0.258 3.131 3.833 1.00 92.06 178 TYR A C 1
ATOM 1445 O O . TYR A 1 178 ? 0.770 3.550 3.310 1.00 92.06 178 TYR A O 1
ATOM 1453 N N . CYS A 1 179 ? -1.017 2.187 3.270 1.00 92.44 179 CYS A N 1
ATOM 1454 C CA . CYS A 1 179 ? -0.684 1.530 2.004 1.00 92.44 179 CYS A CA 1
ATOM 1455 C C . CYS A 1 179 ? -0.508 2.533 0.856 1.00 92.44 179 CYS A C 1
ATOM 1457 O O . CYS A 1 179 ? 0.417 2.407 0.060 1.00 92.44 179 CYS A O 1
ATOM 1459 N N . LEU A 1 180 ? -1.338 3.575 0.799 1.00 90.50 180 LEU A N 1
ATOM 1460 C CA . LEU A 1 180 ? -1.224 4.613 -0.226 1.00 90.50 180 LEU A CA 1
ATOM 1461 C C . LEU A 1 180 ? -0.209 5.704 0.095 1.00 90.50 180 LEU A C 1
ATOM 1463 O O . LEU A 1 180 ? 0.138 6.482 -0.796 1.00 90.50 180 LEU A O 1
ATOM 1467 N N . SER A 1 181 ? 0.253 5.791 1.343 1.00 87.12 181 SER A N 1
ATOM 1468 C CA . SER A 1 181 ? 1.118 6.887 1.747 1.00 87.12 181 SER A CA 1
ATOM 1469 C C . SER A 1 181 ? 2.406 6.880 0.921 1.00 87.12 181 SER A C 1
ATOM 1471 O O . SER A 1 181 ? 3.084 5.855 0.829 1.00 87.12 181 SER A O 1
ATOM 1473 N N . PRO A 1 182 ? 2.790 8.017 0.322 1.00 79.19 182 PRO A N 1
ATOM 1474 C CA . PRO A 1 182 ? 4.021 8.096 -0.446 1.00 79.19 182 PRO A CA 1
ATOM 1475 C C . PRO A 1 182 ? 5.265 7.973 0.436 1.00 79.19 182 PRO A C 1
ATOM 1477 O O . PRO A 1 182 ? 6.339 7.736 -0.096 1.00 79.19 182 PRO A O 1
ATOM 1480 N N . GLY A 1 183 ? 5.160 8.179 1.754 1.00 80.44 183 GLY A N 1
ATOM 1481 C CA . GLY A 1 183 ? 6.331 8.299 2.626 1.00 80.44 183 GLY A CA 1
ATOM 1482 C C . GLY A 1 183 ? 7.208 7.045 2.652 1.00 80.44 183 GLY A C 1
ATOM 1483 O O . GLY A 1 183 ? 8.416 7.157 2.496 1.00 80.44 183 GLY A O 1
ATOM 1484 N N . TRP A 1 184 ? 6.615 5.857 2.779 1.00 82.94 184 TRP A N 1
ATOM 1485 C CA . TRP A 1 184 ? 7.368 4.596 2.818 1.00 82.94 184 TRP A CA 1
ATOM 1486 C C . TRP A 1 184 ? 7.845 4.127 1.441 1.00 82.94 184 TRP A C 1
ATOM 1488 O O . TRP A 1 184 ? 8.663 3.220 1.330 1.00 82.94 184 TRP A O 1
ATOM 1498 N N . GLN A 1 185 ? 7.314 4.734 0.381 1.00 80.56 185 GLN A N 1
ATOM 1499 C CA . GLN A 1 185 ? 7.684 4.423 -0.993 1.00 80.56 185 GLN A CA 1
ATOM 1500 C C . GLN A 1 185 ? 8.903 5.226 -1.457 1.00 80.56 185 GLN A C 1
ATOM 1502 O O . GLN A 1 185 ? 9.358 5.012 -2.578 1.00 80.56 185 GLN A O 1
ATOM 1507 N N . ARG A 1 186 ? 9.394 6.175 -0.654 1.00 72.75 186 ARG A N 1
ATOM 1508 C CA . ARG A 1 186 ? 10.544 7.028 -0.977 1.00 72.75 186 ARG A CA 1
ATOM 1509 C C . ARG A 1 186 ? 11.848 6.345 -0.560 1.00 72.75 186 ARG A C 1
ATOM 1511 O O . ARG A 1 186 ? 11.895 5.709 0.491 1.00 72.75 186 ARG A O 1
ATOM 1518 N N . LEU A 1 187 ? 12.876 6.507 -1.391 1.00 59.84 187 LEU A N 1
ATOM 1519 C CA . LEU A 1 187 ? 14.275 6.160 -1.124 1.00 59.84 187 LEU A CA 1
ATOM 1520 C C . LEU A 1 187 ? 15.104 7.432 -0.938 1.00 59.84 187 LEU A C 1
ATOM 1522 O O . LEU A 1 187 ? 14.871 8.395 -1.711 1.00 59.84 187 LEU A O 1
#

Radius of gyration: 19.3 Å; Cα contacts (8 Å, |Δi|>4): 167; chains: 1; bounding box: 50×38×54 Å